Protein AF-0000000066374470 (afdb_homodimer)

Secondary structure (DSSP, 8-state):
--EEEEEEEEE-TTS-EEEEEEEEETTTTEE---SSHHHHHHHHHHHTS-SHHHHHHHHHHHHHHHH-TT--EE----SSEEEEE-SSEEEEEESS--GGGT---EEEEHHHHHHHHHHHHHHHTS-SSTT-EEEEEEE-/--EEEEEEEEE-TTS-EEEEEEEEETTTTEE----SHHHHHHHHHHHTS-SHHHHHHHHHHHHHHHH-TT--EE----SSEEEEE-SSEEEEEESS--GGGT---EEEEHHHHHHHHHHHHHHHTS-SSTT-EEEEEEE-

Organism: Neisseria gonorrhoeae (strain ATCC 700825 / FA 1090) (NCBI:txid242231)

Nearest PDB structures (foldseek):
  4c84-assembly2_B  TM=4.973E-01  e=1.838E+00  Danio rerio
  1s3r-assembly1_A  TM=5.754E-01  e=8.760E+00  Streptococcus intermedius
  2wlj-assembly1_B-2  TM=2.857E-01  e=1.137E+00  Paramagnetospirillum magnetotacticum
  2ia1-assembly1_A  TM=2.083E-01  e=6.235E-01  Halalkalibacterium halodurans
  4c84-assembly2_B  TM=4.964E-01  e=1.856E+00  Danio rerio

Radius of gyration: 20.8 Å; Cα contacts (8 Å, |Δi|>4): 576; chains: 2; bounding box: 48×65×49 Å

Solvent-accessible surface area (backbone atoms only — not comparable to full-atom values): 15054 Å² total; per-residue (Å²): 117,41,31,28,41,39,33,35,32,44,66,47,95,90,63,53,75,44,81,48,60,49,45,28,33,64,89,67,70,38,72,59,76,62,85,45,57,66,45,52,50,39,48,38,44,71,66,45,42,72,47,71,68,49,44,52,49,50,53,49,51,51,52,50,24,72,76,33,58,86,46,72,48,67,72,81,45,52,82,56,39,28,44,38,38,40,56,66,28,35,36,42,34,49,68,87,48,40,54,92,75,71,36,57,76,42,61,46,43,34,66,31,52,50,46,48,49,49,47,50,54,38,43,70,70,46,68,98,37,73,59,21,36,24,30,30,67,41,39,112,117,40,32,26,41,40,32,34,33,46,67,46,94,90,64,52,73,43,80,47,60,48,44,27,31,62,89,68,70,38,72,58,76,61,85,46,56,65,45,52,51,38,49,38,42,70,66,45,42,72,46,70,70,50,44,52,49,50,54,49,51,52,52,49,24,72,74,33,58,85,46,72,48,66,73,80,46,51,80,55,39,28,46,39,38,41,56,66,28,35,36,42,36,50,68,86,47,42,52,92,74,72,37,57,77,41,62,46,43,34,67,32,52,50,45,48,49,50,46,51,55,37,42,68,72,46,67,98,37,72,59,20,36,26,30,29,68,41,38,113

Sequence (280 aa):
MMKRIKCFCDKFPSGDTFRMCIILDDYDNRVDYYVGIYDYITSTLMSDIYYRSTIDEHFKIIELIENNPNEIYDDGGGQQFCLEFHHDKVIFYHNEFDEEDGYPVLSCSLHTFKTALIAWNAFLQLPKSIHSVVETVIEEMMKRIKCFCDKFPSGDTFRMCIILDDYDNRVDYYVGIYDYITSTLMSDIYYRSTIDEHFKIIELIENNPNEIYDDGGGQQFCLEFHHDKVIFYHNEFDEEDGYPVLSCSLHTFKTALIAWNAFLQLPKSIHSVVETVIEE

pLDDT: mean 92.84, std 8.08, range [63.25, 98.5]

Structure (mmCIF, N/CA/C/O backbone):
data_AF-0000000066374470-model_v1
#
loop_
_entity.id
_entity.type
_entity.pdbx_description
1 polymer 'Uncharacterized protein'
#
loop_
_atom_site.group_PDB
_atom_site.id
_atom_site.type_symbol
_atom_site.label_atom_id
_atom_site.label_alt_id
_atom_site.label_comp_id
_atom_site.label_asym_id
_atom_site.label_entity_id
_atom_site.label_seq_id
_atom_site.pdbx_PDB_ins_code
_atom_site.Cartn_x
_atom_site.Cartn_y
_atom_site.Cartn_z
_atom_site.occupancy
_atom_site.B_iso_or_equiv
_atom_site.auth_seq_id
_atom_site.auth_comp_id
_atom_site.auth_asym_id
_atom_site.auth_atom_id
_atom_site.pdbx_PDB_model_num
ATOM 1 N N . MET A 1 1 ? 9.898 -11.227 -19.516 1 69.38 1 MET A N 1
ATOM 2 C CA . MET A 1 1 ? 9.055 -10.039 -19.688 1 69.38 1 MET A CA 1
ATOM 3 C C . MET A 1 1 ? 8.531 -9.539 -18.344 1 69.38 1 MET A C 1
ATOM 5 O O . MET A 1 1 ? 8.273 -10.336 -17.438 1 69.38 1 MET A O 1
ATOM 9 N N . MET A 1 2 ? 8.531 -8.242 -18.141 1 86.06 2 MET A N 1
ATOM 10 C CA . MET A 1 2 ? 8.18 -7.652 -16.844 1 86.06 2 MET A CA 1
ATOM 11 C C . MET A 1 2 ? 6.664 -7.641 -16.656 1 86.06 2 MET A C 1
ATOM 13 O O . MET A 1 2 ? 5.918 -7.32 -17.578 1 86.06 2 MET A O 1
ATOM 17 N N . LYS A 1 3 ? 6.227 -8.234 -15.586 1 92.88 3 LYS A N 1
ATOM 18 C CA . LYS A 1 3 ? 4.812 -8.195 -15.234 1 92.88 3 LYS A CA 1
ATOM 19 C C . LYS A 1 3 ? 4.562 -7.266 -14.055 1 92.88 3 LYS A C 1
ATOM 21 O O . LYS A 1 3 ? 5.324 -7.262 -13.086 1 92.88 3 LYS A O 1
ATOM 26 N N . ARG A 1 4 ? 3.523 -6.461 -14.203 1 95.44 4 ARG A N 1
ATOM 27 C CA . ARG A 1 4 ? 3.129 -5.562 -13.125 1 95.44 4 ARG A CA 1
ATOM 28 C C . ARG A 1 4 ? 1.714 -5.871 -12.641 1 95.44 4 ARG A C 1
ATOM 30 O O . ARG A 1 4 ? 0.851 -6.242 -13.445 1 95.44 4 ARG A O 1
ATOM 37 N N . ILE A 1 5 ? 1.534 -5.758 -11.414 1 96.56 5 ILE A N 1
ATOM 38 C CA . ILE A 1 5 ? 0.183 -5.812 -10.867 1 96.56 5 ILE A CA 1
ATOM 39 C C . ILE A 1 5 ? -0.323 -4.398 -10.602 1 96.56 5 ILE A C 1
ATOM 41 O O . ILE A 1 5 ? 0.433 -3.539 -10.141 1 96.56 5 ILE A O 1
ATOM 45 N N . LYS A 1 6 ? -1.551 -4.156 -10.922 1 96.75 6 LYS A N 1
ATOM 46 C CA . LYS A 1 6 ? -2.225 -2.885 -10.664 1 96.75 6 LYS A CA 1
ATOM 47 C C . LYS A 1 6 ? -3.561 -3.104 -9.961 1 96.75 6 LYS A C 1
ATOM 49 O O . LYS A 1 6 ? -4.438 -3.793 -10.484 1 96.75 6 LYS A O 1
ATOM 54 N N . CYS A 1 7 ? -3.674 -2.574 -8.789 1 98 7 CYS A N 1
ATOM 55 C CA . CYS A 1 7 ? -4.91 -2.588 -8.016 1 98 7 CYS A CA 1
ATOM 56 C C . CYS A 1 7 ? -5.551 -1.207 -7.988 1 98 7 CYS A C 1
ATOM 58 O O . CYS A 1 7 ? -4.875 -0.208 -7.742 1 98 7 CYS A O 1
ATOM 60 N N . PHE A 1 8 ? -6.852 -1.184 -8.227 1 97.56 8 PHE A N 1
ATOM 61 C CA . PHE A 1 8 ? -7.52 0.108 -8.344 1 97.56 8 PHE A CA 1
ATOM 62 C C . PHE A 1 8 ? -9.023 -0.041 -8.172 1 97.56 8 PHE A C 1
ATOM 64 O O . PHE A 1 8 ? -9.539 -1.158 -8.07 1 97.56 8 PHE A O 1
ATOM 71 N N . CYS A 1 9 ? -9.672 1.113 -8.07 1 96.5 9 CYS A N 1
ATOM 72 C CA . CYS A 1 9 ? -11.133 1.136 -8.039 1 96.5 9 CYS A CA 1
ATOM 73 C C . CYS A 1 9 ? -11.703 1.613 -9.367 1 96.5 9 CYS A C 1
ATOM 75 O O . CYS A 1 9 ? -11.094 2.447 -10.039 1 96.5 9 CYS A O 1
ATOM 77 N N . ASP A 1 10 ? -12.75 1.06 -9.68 1 94.12 10 ASP A N 1
ATOM 78 C CA . ASP A 1 10 ? -13.523 1.518 -10.82 1 94.12 10 ASP A CA 1
ATOM 79 C C . ASP A 1 10 ? -15.008 1.619 -10.477 1 94.12 10 ASP A C 1
ATOM 81 O O . ASP A 1 10 ? -15.406 1.373 -9.336 1 94.12 10 ASP A O 1
ATOM 85 N N . LYS A 1 11 ? -15.82 2.162 -11.383 1 93.62 11 LYS A N 1
ATOM 86 C CA . LYS A 1 11 ? -17.234 2.363 -11.109 1 93.62 11 LYS A CA 1
ATOM 87 C C . LYS A 1 11 ? -18.109 1.554 -12.07 1 93.62 11 LYS A C 1
ATOM 89 O O . LYS A 1 11 ? -17.797 1.465 -13.266 1 93.62 11 LYS A O 1
ATOM 94 N N . PHE A 1 12 ? -19.109 0.97 -11.477 1 90.12 12 PHE A N 1
ATOM 95 C CA . PHE A 1 12 ? -20.172 0.405 -12.297 1 90.12 12 PHE A CA 1
ATOM 96 C C . PHE A 1 12 ? -21 1.509 -12.945 1 90.12 12 PHE A C 1
ATOM 98 O O . PHE A 1 12 ? -20.969 2.66 -12.508 1 90.12 12 PHE A O 1
ATOM 105 N N . PRO A 1 13 ? -21.688 1.121 -13.938 1 90.81 13 PRO A N 1
ATOM 106 C CA . PRO A 1 13 ? -22.625 2.104 -14.492 1 90.81 13 PRO A CA 1
ATOM 107 C C . PRO A 1 13 ? -23.594 2.662 -13.438 1 90.81 13 PRO A C 1
ATOM 109 O O . PRO A 1 13 ? -24.016 3.814 -13.539 1 90.81 13 PRO A O 1
ATOM 112 N N . SER A 1 14 ? -24.016 1.963 -12.43 1 92.12 14 SER A N 1
ATOM 113 C CA . SER A 1 14 ? -24.906 2.367 -11.336 1 92.12 14 SER A CA 1
ATOM 114 C C . SER A 1 14 ? -24.25 3.445 -10.469 1 92.12 14 SER A C 1
ATOM 116 O O . SER A 1 14 ? -24.938 4.102 -9.68 1 92.12 14 SER A O 1
ATOM 118 N N . GLY A 1 15 ? -22.875 3.611 -10.594 1 90.88 15 GLY A N 1
ATOM 119 C CA . GLY A 1 15 ? -22.156 4.586 -9.781 1 90.88 15 GLY A CA 1
ATOM 120 C C . GLY A 1 15 ? -21.406 3.967 -8.625 1 90.88 15 GLY A C 1
ATOM 121 O O . GLY A 1 15 ? -20.578 4.621 -7.996 1 90.88 15 GLY A O 1
ATOM 122 N N . ASP A 1 16 ? -21.672 2.629 -8.336 1 92.75 16 ASP A N 1
ATOM 123 C CA . ASP A 1 16 ? -21.016 1.945 -7.227 1 92.75 16 ASP A CA 1
ATOM 124 C C . ASP A 1 16 ? -19.547 1.655 -7.555 1 92.75 16 ASP A C 1
ATOM 126 O O . ASP A 1 16 ? -19.234 1.235 -8.672 1 92.75 16 ASP A O 1
ATOM 130 N N . THR A 1 17 ? -18.703 1.949 -6.586 1 93.81 17 THR A N 1
ATOM 131 C CA . THR A 1 17 ? -17.281 1.715 -6.746 1 93.81 17 THR A CA 1
ATOM 132 C C . THR A 1 17 ? -16.922 0.271 -6.402 1 93.81 17 THR A C 1
ATOM 134 O O . THR A 1 17 ? -17.453 -0.292 -5.445 1 93.81 17 THR A O 1
ATOM 137 N N . PHE A 1 18 ? -16.109 -0.344 -7.242 1 94.81 18 PHE A N 1
ATOM 138 C CA . PHE A 1 18 ? -15.633 -1.688 -6.945 1 94.81 18 PHE A CA 1
ATOM 139 C C . PHE A 1 18 ? -14.117 -1.763 -7.074 1 94.81 18 PHE A C 1
ATOM 141 O O . PHE A 1 18 ? -13.5 -0.942 -7.762 1 94.81 18 PHE A O 1
ATOM 148 N N . ARG A 1 19 ? -13.508 -2.672 -6.367 1 95.88 19 ARG A N 1
ATOM 149 C CA . ARG A 1 19 ? -12.062 -2.875 -6.391 1 95.88 19 ARG A CA 1
ATOM 150 C C . ARG A 1 19 ? -11.672 -3.902 -7.445 1 95.88 19 ARG A C 1
ATOM 152 O O . ARG A 1 19 ? -12.352 -4.914 -7.621 1 95.88 19 ARG A O 1
ATOM 159 N N . MET A 1 20 ? -10.578 -3.619 -8.125 1 95.5 20 MET A N 1
ATOM 160 C CA . MET A 1 20 ? -10.086 -4.484 -9.188 1 95.5 20 MET A CA 1
ATOM 161 C C . MET A 1 20 ? -8.578 -4.668 -9.086 1 95.5 20 MET A C 1
ATOM 163 O O . MET A 1 20 ? -7.879 -3.811 -8.539 1 95.5 20 MET A O 1
ATOM 167 N N . CYS A 1 21 ? -8.18 -5.75 -9.547 1 95.69 21 CYS A N 1
ATOM 168 C CA . CYS A 1 21 ? -6.766 -6.094 -9.656 1 95.69 21 CYS A CA 1
ATOM 169 C C . CYS A 1 21 ? -6.457 -6.711 -11.016 1 95.69 21 CYS A C 1
ATOM 171 O O . CYS A 1 21 ? -7.109 -7.676 -11.422 1 95.69 21 CYS A O 1
ATOM 173 N N . ILE A 1 22 ? -5.453 -6.137 -11.766 1 94.62 22 ILE A N 1
ATOM 174 C CA . ILE A 1 22 ? -5.109 -6.648 -13.086 1 94.62 22 ILE A CA 1
ATOM 175 C C . ILE A 1 22 ? -3.596 -6.805 -13.203 1 94.62 22 ILE A C 1
ATOM 177 O O . ILE A 1 22 ? -2.846 -6.27 -12.383 1 94.62 22 ILE A O 1
ATOM 181 N N . ILE A 1 23 ? -3.203 -7.562 -14.156 1 94.62 23 ILE A N 1
ATOM 182 C CA . ILE A 1 23 ? -1.787 -7.711 -14.477 1 94.62 23 ILE A CA 1
ATOM 183 C C . ILE A 1 23 ? -1.481 -7.008 -15.797 1 94.62 23 ILE A C 1
ATOM 185 O O . ILE A 1 23 ? -2.221 -7.152 -16.781 1 94.62 23 ILE A O 1
ATOM 189 N N . LEU A 1 24 ? -0.438 -6.211 -15.75 1 92.62 24 LEU A N 1
ATOM 190 C CA . LEU A 1 24 ? -0.007 -5.473 -16.938 1 92.62 24 LEU A CA 1
ATOM 191 C C . LEU A 1 24 ? 1.309 -6.027 -17.469 1 92.62 24 LEU A C 1
ATOM 193 O O . LEU A 1 24 ? 2.191 -6.398 -16.703 1 92.62 24 LEU A O 1
ATOM 197 N N . ASP A 1 25 ? 1.387 -6.004 -18.766 1 85.5 25 ASP A N 1
ATOM 198 C CA . ASP A 1 25 ? 2.635 -6.363 -19.438 1 85.5 25 ASP A CA 1
ATOM 199 C C . ASP A 1 25 ? 3.477 -5.121 -19.734 1 85.5 25 ASP A C 1
ATOM 201 O O . ASP A 1 25 ? 2.938 -4.062 -20.062 1 85.5 25 ASP A O 1
ATOM 205 N N . ASP A 1 26 ? 4.727 -5.098 -19.422 1 69.19 26 ASP A N 1
ATOM 206 C CA . ASP A 1 26 ? 5.652 -3.977 -19.531 1 69.19 26 ASP A CA 1
ATOM 207 C C . ASP A 1 26 ? 5.609 -3.365 -20.922 1 69.19 26 ASP A C 1
ATOM 209 O O . ASP A 1 26 ? 5.797 -2.156 -21.078 1 69.19 26 ASP A O 1
ATOM 213 N N . TYR A 1 27 ? 5.508 -4.125 -21.906 1 64.44 27 TYR A N 1
ATOM 214 C CA . TYR A 1 27 ? 5.699 -3.609 -23.25 1 64.44 27 TYR A CA 1
ATOM 215 C C . TYR A 1 27 ? 4.723 -2.477 -23.547 1 64.44 27 TYR A C 1
ATOM 217 O O . TYR A 1 27 ? 5.113 -1.439 -24.094 1 64.44 27 TYR A O 1
ATOM 225 N N . ASP A 1 28 ? 3.531 -2.631 -23.172 1 63.34 28 ASP A N 1
ATOM 226 C CA . ASP A 1 28 ? 2.617 -1.58 -23.609 1 63.34 28 ASP A CA 1
ATOM 227 C C . ASP A 1 28 ? 1.549 -1.306 -22.562 1 63.34 28 ASP A C 1
ATOM 229 O O . ASP A 1 28 ? 0.45 -0.85 -22.891 1 63.34 28 ASP A O 1
ATOM 233 N N . ASN A 1 29 ? 1.96 -1.487 -21.344 1 67 29 ASN A N 1
ATOM 234 C CA . ASN A 1 29 ? 0.979 -1.269 -20.281 1 67 29 ASN A CA 1
ATOM 235 C C . ASN A 1 29 ? -0.354 -1.936 -20.609 1 67 29 ASN A C 1
ATOM 237 O O . ASN A 1 29 ? -1.414 -1.429 -20.234 1 67 29 ASN A O 1
ATOM 241 N N . ARG A 1 30 ? -0.223 -2.955 -21.547 1 69.5 30 ARG A N 1
ATOM 242 C CA . ARG A 1 30 ? -1.454 -3.648 -21.906 1 69.5 30 ARG A CA 1
ATOM 243 C C . ARG A 1 30 ? -1.826 -4.688 -20.859 1 69.5 30 ARG A C 1
ATOM 245 O O . ARG A 1 30 ? -0.95 -5.27 -20.219 1 69.5 30 ARG A O 1
ATOM 252 N N . VAL A 1 31 ? -3.053 -4.82 -20.656 1 75.12 31 VAL A N 1
ATOM 253 C CA . VAL A 1 31 ? -3.592 -5.832 -19.75 1 75.12 31 VAL A CA 1
ATOM 254 C C . VAL A 1 31 ? -3.248 -7.227 -20.266 1 75.12 31 VAL A C 1
ATOM 256 O O . VAL A 1 31 ? -3.363 -7.496 -21.469 1 75.12 31 VAL A O 1
ATOM 259 N N . ASP A 1 32 ? -2.74 -7.992 -19.406 1 72.12 32 ASP A N 1
ATOM 260 C CA . ASP A 1 32 ? -2.494 -9.391 -19.75 1 72.12 32 ASP A CA 1
ATOM 261 C C . ASP A 1 32 ? -3.791 -10.195 -19.734 1 72.12 32 ASP A C 1
ATOM 263 O O . ASP A 1 32 ? -4.316 -10.516 -18.656 1 72.12 32 ASP A O 1
ATOM 267 N N . TYR A 1 33 ? -4.254 -10.492 -20.828 1 63.25 33 TYR A N 1
ATOM 268 C CA . TYR A 1 33 ? -5.531 -11.188 -20.922 1 63.25 33 TYR A CA 1
ATOM 269 C C . TYR A 1 33 ? -5.32 -12.688 -21.094 1 63.25 33 TYR A C 1
ATOM 271 O O . TYR A 1 33 ? -6.281 -13.438 -21.266 1 63.25 33 TYR A O 1
ATOM 279 N N . TYR A 1 34 ? -4.086 -13.031 -21.125 1 64.69 34 TYR A N 1
ATOM 280 C CA . TYR A 1 34 ? -3.871 -14.469 -21.266 1 64.69 34 TYR A CA 1
ATOM 281 C C . TYR A 1 34 ? -4.312 -15.203 -20.016 1 64.69 34 TYR A C 1
ATOM 283 O O . TYR A 1 34 ? -3.918 -14.844 -18.891 1 64.69 34 TYR A O 1
ATOM 291 N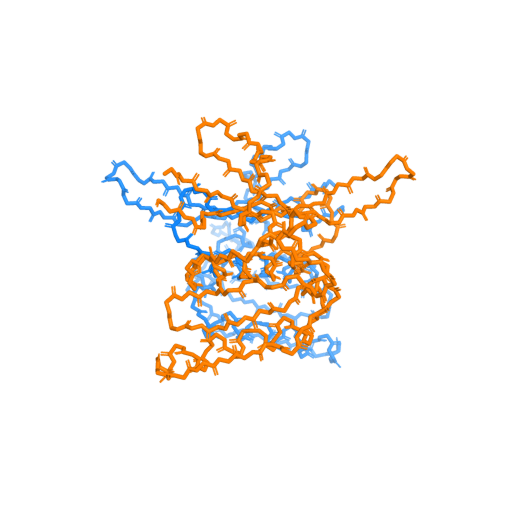 N . VAL A 1 35 ? -5.328 -16.016 -20.344 1 67.06 35 VAL A N 1
ATOM 292 C CA . VAL A 1 35 ? -5.723 -16.891 -19.234 1 67.06 35 VAL A CA 1
ATOM 293 C C . VAL A 1 35 ? -4.531 -17.734 -18.797 1 67.06 35 VAL A C 1
ATOM 295 O O . VAL A 1 35 ? -3.951 -18.469 -19.609 1 67.06 35 VAL A O 1
ATOM 298 N N . GLY A 1 36 ? -4.027 -17.531 -17.766 1 90.75 36 GLY A N 1
ATOM 299 C CA . GLY A 1 36 ? -2.861 -18.219 -17.234 1 90.75 36 GLY A CA 1
ATOM 300 C C . GLY A 1 36 ? -2.617 -17.938 -15.766 1 90.75 36 GLY A C 1
ATOM 301 O O . GLY A 1 36 ? -3.562 -17.75 -15 1 90.75 36 GLY A O 1
ATOM 302 N N . ILE A 1 37 ? -1.452 -18.078 -15.391 1 95.06 37 ILE A N 1
ATOM 303 C CA . ILE A 1 37 ? -1.09 -18.016 -13.977 1 95.06 37 ILE A CA 1
ATOM 304 C C . ILE A 1 37 ? -1.438 -16.641 -13.422 1 95.06 37 ILE A C 1
ATOM 306 O O . ILE A 1 37 ? -1.852 -16.516 -12.266 1 95.06 37 ILE A O 1
ATOM 310 N N . TYR A 1 38 ? -1.43 -15.68 -14.242 1 94.44 38 TYR A N 1
ATOM 311 C CA . TYR A 1 38 ? -1.696 -14.336 -13.758 1 94.44 38 TYR A CA 1
ATOM 312 C C . TYR A 1 38 ? -3.188 -14.125 -13.523 1 94.44 38 TYR A C 1
ATOM 314 O O . TYR A 1 38 ? -3.582 -13.383 -12.617 1 94.44 38 TYR A O 1
ATOM 322 N N . ASP A 1 39 ? -3.951 -14.797 -14.289 1 93.44 39 ASP A N 1
ATOM 323 C CA . ASP A 1 39 ? -5.387 -14.797 -14.031 1 93.44 39 ASP A CA 1
ATOM 324 C C . ASP A 1 39 ? -5.703 -15.516 -12.719 1 93.44 39 ASP A C 1
ATOM 326 O O . ASP A 1 39 ? -6.586 -15.086 -11.969 1 93.44 39 ASP A O 1
ATOM 330 N N . TYR A 1 40 ? -5 -16.531 -12.508 1 95.62 40 TYR A N 1
ATOM 331 C CA . TYR A 1 40 ? -5.191 -17.266 -11.258 1 95.62 40 TYR A CA 1
ATOM 332 C C . TYR A 1 40 ? -4.848 -16.406 -10.055 1 95.62 40 TYR A C 1
ATOM 334 O O . TYR A 1 40 ? -5.57 -16.406 -9.055 1 95.62 40 TYR A O 1
ATOM 342 N N . ILE A 1 41 ? -3.785 -15.703 -10.219 1 96.56 41 ILE A N 1
ATOM 343 C CA . ILE A 1 41 ? -3.328 -14.852 -9.117 1 96.56 41 ILE A CA 1
ATOM 344 C C . ILE A 1 41 ? -4.383 -13.789 -8.812 1 96.56 41 ILE A C 1
ATOM 346 O O . ILE A 1 41 ? -4.84 -13.672 -7.676 1 96.56 41 ILE A O 1
ATOM 350 N N . THR A 1 42 ? -4.797 -13.07 -9.852 1 96.5 42 THR A N 1
ATOM 351 C CA . THR A 1 42 ? -5.723 -11.969 -9.617 1 96.5 42 THR A CA 1
ATOM 352 C C . THR A 1 42 ? -7.078 -12.5 -9.148 1 96.5 42 THR A C 1
ATOM 354 O O . THR A 1 42 ? -7.719 -11.898 -8.281 1 96.5 42 THR A O 1
ATOM 357 N N . SER A 1 43 ? -7.492 -13.609 -9.68 1 94.69 43 SER A N 1
ATOM 358 C CA . SER A 1 43 ? -8.75 -14.211 -9.25 1 94.69 43 SER A CA 1
ATOM 359 C C . SER A 1 43 ? -8.695 -14.617 -7.781 1 94.69 43 SER A C 1
ATOM 361 O O . SER A 1 43 ? -9.641 -14.383 -7.027 1 94.69 43 SER A O 1
ATOM 363 N N . THR A 1 44 ? -7.637 -15.211 -7.387 1 96.75 44 THR A N 1
ATOM 364 C CA . THR A 1 44 ? -7.461 -15.641 -6.004 1 96.75 44 THR A CA 1
ATOM 365 C C . THR A 1 44 ? -7.488 -14.445 -5.055 1 96.75 44 THR A C 1
ATOM 367 O O . THR A 1 44 ? -8.172 -14.477 -4.027 1 96.75 44 THR A O 1
ATOM 370 N N . LEU A 1 45 ? -6.801 -13.375 -5.371 1 97.38 45 LEU A N 1
ATOM 371 C CA . LEU A 1 45 ? -6.746 -12.188 -4.531 1 97.38 45 LEU A CA 1
ATOM 372 C C . LEU A 1 45 ? -8.125 -11.555 -4.379 1 97.38 45 LEU A C 1
ATOM 374 O O . LEU A 1 45 ? -8.547 -11.227 -3.268 1 97.38 45 LEU A O 1
ATOM 378 N N . MET A 1 46 ? -8.852 -11.492 -5.438 1 96.25 46 MET A N 1
ATOM 379 C CA . MET A 1 46 ? -10.109 -10.758 -5.449 1 96.25 46 MET A CA 1
ATOM 380 C C . MET A 1 46 ? -11.242 -11.602 -4.875 1 96.25 46 MET A C 1
ATOM 382 O O . MET A 1 46 ? -12.164 -11.062 -4.254 1 96.25 46 MET A O 1
ATOM 386 N N . 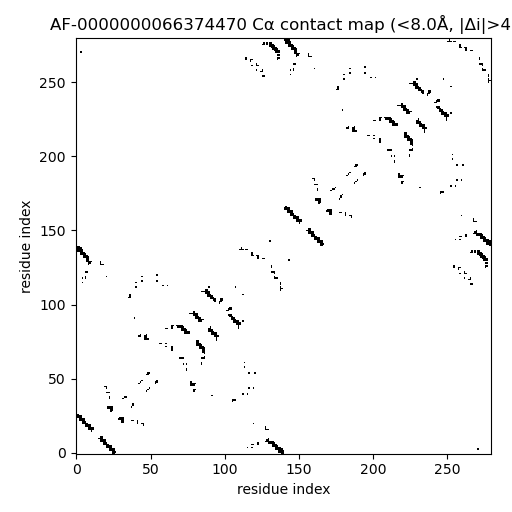SER A 1 47 ? -11.109 -12.914 -4.996 1 95.06 47 SER A N 1
ATOM 387 C CA . SER A 1 47 ? -12.25 -13.742 -4.617 1 95.06 47 SER A CA 1
ATOM 388 C C . SER A 1 47 ? -11.977 -14.5 -3.322 1 95.06 47 SER A C 1
ATOM 390 O O . SER A 1 47 ? -12.906 -14.797 -2.564 1 95.06 47 SER A O 1
ATOM 392 N N . ASP A 1 48 ? -10.758 -14.789 -3.037 1 96 48 ASP A N 1
ATOM 393 C CA . ASP A 1 48 ? -10.469 -15.695 -1.931 1 96 48 ASP A CA 1
ATOM 394 C C . ASP A 1 48 ? -9.766 -14.961 -0.788 1 96 48 ASP A C 1
ATOM 396 O O . ASP A 1 48 ? -9.883 -15.359 0.374 1 96 48 ASP A O 1
ATOM 400 N N . ILE A 1 49 ? -9.008 -13.93 -1.14 1 96.19 49 ILE A N 1
ATOM 401 C CA . ILE A 1 49 ? -8.156 -13.289 -0.14 1 96.19 49 ILE A CA 1
ATOM 402 C C . ILE A 1 49 ? -8.555 -11.82 0.001 1 96.19 49 ILE A C 1
ATOM 404 O O . ILE A 1 49 ? -7.781 -10.922 -0.359 1 96.19 49 ILE A O 1
ATOM 408 N N . TYR A 1 50 ? -9.727 -11.57 0.502 1 91.69 50 TYR A N 1
ATOM 409 C CA . TYR A 1 50 ? -10.18 -10.18 0.571 1 91.69 50 TYR A CA 1
ATOM 410 C C . TYR A 1 50 ? -10.578 -9.805 1.994 1 91.69 50 TYR A C 1
ATOM 412 O O . TYR A 1 50 ? -10.812 -8.633 2.291 1 91.69 50 TYR A O 1
ATOM 420 N N . TYR A 1 51 ? -10.586 -10.766 2.908 1 93.38 51 TYR A N 1
ATOM 421 C CA . TYR A 1 51 ? -10.789 -10.484 4.324 1 93.38 51 TYR A CA 1
ATOM 422 C C . TYR A 1 51 ? -9.453 -10.391 5.055 1 93.38 51 TYR A C 1
ATOM 424 O O . TYR A 1 51 ? -8.508 -11.125 4.738 1 93.38 51 TYR A O 1
ATOM 432 N N . ARG A 1 52 ? -9.461 -9.539 6.004 1 93.81 52 ARG A N 1
ATOM 433 C CA . ARG A 1 52 ? -8.242 -9.328 6.773 1 93.81 52 ARG A CA 1
ATOM 434 C C . ARG A 1 52 ? -7.719 -10.641 7.348 1 93.81 52 ARG A C 1
ATOM 436 O O . ARG A 1 52 ? -6.516 -10.906 7.316 1 93.81 52 ARG A O 1
ATOM 443 N N . SER A 1 53 ? -8.594 -11.461 7.836 1 94.81 53 SER A N 1
ATOM 444 C CA . SER A 1 53 ? -8.195 -12.727 8.445 1 94.81 53 SER A CA 1
ATOM 445 C C . SER A 1 53 ? -7.523 -13.641 7.426 1 94.81 53 SER A C 1
ATOM 447 O O . SER A 1 53 ? -6.523 -14.289 7.734 1 94.81 53 SER A O 1
ATOM 449 N N . THR A 1 54 ? -8.07 -13.688 6.238 1 96.31 54 THR A N 1
ATOM 450 C CA . THR A 1 54 ? -7.5 -14.539 5.199 1 96.31 54 THR A CA 1
ATOM 451 C C . THR A 1 54 ? -6.156 -13.992 4.727 1 96.31 54 THR A C 1
ATOM 453 O O . THR A 1 54 ? -5.23 -14.75 4.453 1 96.31 54 THR A O 1
ATOM 456 N N . ILE A 1 55 ? -6.066 -12.688 4.633 1 97 55 ILE A N 1
ATOM 457 C CA . ILE A 1 55 ? -4.816 -12.039 4.246 1 97 55 ILE A CA 1
ATOM 458 C C . ILE A 1 55 ? -3.732 -12.352 5.273 1 97 55 ILE A C 1
ATOM 460 O O . ILE A 1 55 ? -2.639 -12.797 4.914 1 97 55 ILE A O 1
ATOM 464 N N . ASP A 1 56 ? -4.035 -12.203 6.516 1 96.62 56 ASP A N 1
ATOM 465 C CA . ASP A 1 56 ? -3.092 -12.484 7.594 1 96.62 56 ASP A CA 1
ATOM 466 C C . ASP A 1 56 ? -2.641 -13.945 7.562 1 96.62 56 ASP A C 1
ATOM 468 O O . ASP A 1 56 ? -1.467 -14.242 7.797 1 96.62 56 ASP A O 1
ATOM 472 N N . GLU A 1 57 ? -3.572 -14.789 7.332 1 97.31 57 GLU A N 1
ATOM 473 C CA . GLU A 1 57 ? -3.26 -16.203 7.25 1 97.31 57 GLU A CA 1
ATOM 474 C C . GLU A 1 57 ? -2.25 -16.484 6.141 1 97.31 57 GLU A C 1
ATOM 476 O O . GLU A 1 57 ? -1.312 -17.266 6.332 1 97.31 57 GLU A O 1
ATOM 481 N N . HIS A 1 58 ? -2.432 -15.906 5.078 1 98.25 58 HIS A N 1
ATOM 482 C CA . HIS A 1 58 ? -1.534 -16.156 3.957 1 98.25 58 HIS A CA 1
ATOM 483 C C . HIS A 1 58 ? -0.151 -15.57 4.215 1 98.25 58 HIS A C 1
ATOM 485 O O . HIS A 1 58 ? 0.862 -16.172 3.848 1 98.25 58 HIS A O 1
ATOM 491 N N . PHE A 1 59 ? -0.072 -14.391 4.816 1 97.69 59 PHE A N 1
ATOM 492 C CA . PHE A 1 59 ? 1.231 -13.852 5.195 1 97.69 59 PHE A CA 1
ATOM 493 C C . PHE A 1 59 ? 1.931 -14.781 6.184 1 97.69 59 PHE A C 1
ATOM 495 O O . PHE A 1 59 ? 3.146 -14.969 6.113 1 97.69 59 PHE A O 1
ATOM 502 N N . LYS A 1 60 ? 1.199 -15.367 7.07 1 97.75 60 LYS A N 1
ATOM 503 C CA . LYS A 1 60 ? 1.763 -16.312 8.039 1 97.75 60 LYS A CA 1
ATOM 504 C C . LYS A 1 60 ? 2.314 -17.547 7.34 1 97.75 60 LYS A C 1
ATOM 506 O O . LYS A 1 60 ? 3.396 -18.031 7.684 1 97.75 60 LYS A O 1
ATOM 511 N N . ILE A 1 61 ? 1.563 -18.078 6.422 1 97.88 61 ILE A N 1
ATOM 512 C CA . ILE A 1 61 ? 2.012 -19.234 5.66 1 97.88 61 ILE A CA 1
ATOM 513 C C . ILE A 1 61 ? 3.328 -18.906 4.957 1 97.88 61 ILE A C 1
ATOM 515 O O . ILE A 1 61 ? 4.273 -19.703 5.008 1 97.88 61 ILE A O 1
ATOM 519 N N . ILE A 1 62 ? 3.381 -17.781 4.312 1 97.75 62 ILE A N 1
ATOM 520 C CA . ILE A 1 62 ? 4.578 -17.391 3.582 1 97.75 62 ILE A CA 1
ATOM 521 C C . ILE A 1 62 ? 5.754 -17.266 4.547 1 97.75 62 ILE A C 1
ATOM 523 O O . ILE A 1 62 ? 6.855 -17.734 4.25 1 97.75 62 ILE A O 1
ATOM 527 N N . GLU A 1 63 ? 5.523 -16.656 5.664 1 97 63 GLU A N 1
ATOM 528 C CA . GLU A 1 63 ? 6.562 -16.547 6.68 1 97 63 GLU A CA 1
ATOM 529 C C . GLU A 1 63 ? 7.062 -17.906 7.125 1 97 63 GLU A C 1
ATOM 531 O O . GLU A 1 63 ? 8.266 -18.125 7.266 1 97 63 GLU A O 1
ATOM 536 N N . LEU A 1 64 ? 6.16 -18.797 7.379 1 96.94 64 LEU A N 1
ATOM 537 C CA . LEU A 1 64 ? 6.5 -20.141 7.812 1 96.94 64 LEU A CA 1
ATOM 538 C C . LEU A 1 64 ? 7.352 -20.844 6.766 1 96.94 64 LEU A C 1
ATOM 540 O O . LEU A 1 64 ? 8.344 -21.5 7.105 1 96.94 64 LEU A O 1
ATOM 544 N N . ILE A 1 65 ? 6.969 -20.688 5.562 1 96.69 65 ILE A N 1
ATOM 545 C CA . ILE A 1 65 ? 7.676 -21.344 4.469 1 96.69 65 ILE A CA 1
ATOM 546 C C . ILE A 1 65 ? 9.07 -20.734 4.32 1 96.69 65 ILE A C 1
ATOM 548 O O . ILE A 1 65 ? 10.039 -21.469 4.078 1 96.69 65 ILE A O 1
ATOM 552 N N . GLU A 1 66 ? 9.18 -19.5 4.371 1 95.56 66 GLU A N 1
ATOM 553 C CA . GLU A 1 66 ? 10.469 -18.828 4.242 1 95.56 66 GLU A CA 1
ATOM 554 C C . GLU A 1 66 ? 11.422 -19.25 5.352 1 95.56 66 GLU A C 1
ATOM 556 O O . GLU A 1 66 ? 12.633 -19.344 5.137 1 95.56 66 GLU A O 1
ATOM 561 N N . ASN A 1 67 ? 10.898 -19.578 6.484 1 96 67 ASN A N 1
ATOM 562 C CA . ASN A 1 67 ? 11.711 -19.969 7.625 1 96 67 ASN A CA 1
ATOM 563 C C . ASN A 1 67 ? 11.938 -21.484 7.652 1 96 67 ASN A C 1
ATOM 565 O O . ASN A 1 67 ? 12.82 -21.969 8.359 1 96 67 ASN A O 1
ATOM 569 N N . ASN A 1 68 ? 11.07 -22.156 6.938 1 96 68 ASN A N 1
ATOM 570 C CA . ASN A 1 68 ? 11.148 -23.625 6.867 1 96 68 ASN A CA 1
ATOM 571 C C . ASN A 1 68 ? 11.07 -24.109 5.426 1 96 68 ASN A C 1
ATOM 573 O O . ASN A 1 68 ? 10.07 -24.703 5.023 1 96 68 ASN A O 1
ATOM 577 N N . PRO A 1 69 ? 12.125 -24.031 4.703 1 93.12 69 PRO A N 1
ATOM 578 C CA . PRO A 1 69 ? 12.102 -24.234 3.254 1 93.12 69 PRO A CA 1
ATOM 579 C C . PRO A 1 69 ? 11.766 -25.656 2.857 1 93.12 69 PRO A C 1
ATOM 581 O O . PRO A 1 69 ? 11.422 -25.922 1.7 1 93.12 69 PRO A O 1
ATOM 584 N N . ASN A 1 70 ? 11.805 -26.562 3.713 1 95.12 70 ASN A N 1
ATOM 585 C CA . ASN A 1 70 ? 11.523 -27.953 3.371 1 95.12 70 ASN A CA 1
ATOM 586 C C . ASN A 1 70 ? 10.062 -28.312 3.635 1 95.12 70 ASN A C 1
ATOM 588 O O . ASN A 1 70 ? 9.609 -29.406 3.301 1 95.12 70 ASN A O 1
ATOM 592 N N . GLU A 1 71 ? 9.383 -27.438 4.188 1 95.5 71 GLU A N 1
ATOM 593 C CA . GLU A 1 71 ? 7.984 -27.703 4.508 1 95.5 71 GLU A CA 1
ATOM 594 C C . GLU A 1 71 ? 7.07 -27.25 3.367 1 95.5 71 GLU A C 1
ATOM 596 O O . GLU A 1 71 ? 7.445 -26.406 2.559 1 95.5 71 GLU A O 1
ATOM 601 N N . ILE A 1 72 ? 5.988 -27.953 3.281 1 96.81 72 ILE A N 1
ATOM 602 C CA . ILE A 1 72 ? 4.914 -27.609 2.352 1 96.81 72 ILE A CA 1
ATOM 603 C C . ILE A 1 72 ? 3.652 -27.25 3.131 1 96.81 72 ILE A C 1
ATOM 605 O O . ILE A 1 72 ? 3.311 -27.906 4.113 1 96.81 72 ILE A O 1
ATOM 609 N N . TYR A 1 73 ? 2.957 -26.156 2.734 1 96.56 73 TYR A N 1
ATOM 610 C CA . TYR A 1 73 ? 1.739 -25.719 3.408 1 96.56 73 TYR A CA 1
ATOM 611 C C . TYR A 1 73 ? 0.589 -25.578 2.42 1 96.56 73 TYR A C 1
ATOM 613 O O . TYR A 1 73 ? 0.789 -25.156 1.281 1 96.56 73 TYR A O 1
ATOM 621 N N . ASP A 1 74 ? -0.575 -25.891 2.885 1 94.88 74 ASP A N 1
ATOM 622 C CA . ASP A 1 74 ? -1.809 -25.625 2.15 1 94.88 74 ASP A CA 1
ATOM 623 C C . ASP A 1 74 ? -2.66 -24.578 2.861 1 94.88 74 ASP A C 1
ATOM 625 O O . ASP A 1 74 ? -2.727 -24.562 4.094 1 94.88 74 ASP A O 1
ATOM 629 N N . ASP A 1 75 ? -3.373 -23.766 2.082 1 94.81 75 ASP A N 1
ATOM 630 C CA . ASP A 1 75 ? -4.16 -22.703 2.707 1 94.81 75 ASP A CA 1
ATOM 631 C C . ASP A 1 75 ? -5.566 -23.203 3.047 1 94.81 75 ASP A C 1
ATOM 633 O O . ASP A 1 75 ? -6.375 -22.453 3.602 1 94.81 75 ASP A O 1
ATOM 637 N N . GLY A 1 76 ? -5.863 -24.469 2.771 1 89.69 76 GLY A N 1
ATOM 638 C CA . GLY A 1 76 ? -7.16 -25.047 3.084 1 89.69 76 GLY A CA 1
ATOM 639 C C . GLY A 1 76 ? -8.227 -24.703 2.059 1 89.69 76 GLY A C 1
ATOM 640 O O . GLY A 1 76 ? -9.359 -25.203 2.146 1 89.69 76 GLY A O 1
ATOM 641 N N . GLY A 1 77 ? -7.926 -23.953 1.112 1 86.31 77 GLY A N 1
ATOM 642 C CA . GLY A 1 77 ? -8.805 -23.656 -0.008 1 86.31 77 GLY A CA 1
ATOM 643 C C . GLY A 1 77 ? -9.719 -22.469 0.251 1 86.31 77 GLY A C 1
ATOM 644 O O . GLY A 1 77 ? -10.188 -22.281 1.375 1 86.31 77 GLY A O 1
ATOM 645 N N . GLY A 1 78 ? -9.906 -21.625 -0.704 1 85.62 78 GLY A N 1
ATOM 646 C CA . GLY A 1 78 ? -10.906 -20.578 -0.715 1 85.62 78 GLY A CA 1
ATOM 647 C C . GLY A 1 78 ? -12.125 -20.922 -1.55 1 85.62 78 GLY A C 1
ATOM 648 O O . GLY A 1 78 ? -12.461 -22.094 -1.717 1 85.62 78 GLY A O 1
ATOM 649 N N . GLN A 1 79 ? -12.836 -19.922 -1.988 1 88.44 79 GLN A N 1
ATOM 650 C CA . GLN A 1 79 ? -14.016 -20.094 -2.83 1 88.44 79 GLN A CA 1
ATOM 651 C C . GLN A 1 79 ? -13.625 -20.594 -4.219 1 88.44 79 GLN A C 1
ATOM 653 O O . GLN A 1 79 ? -14.312 -21.453 -4.785 1 88.44 79 GLN A O 1
ATOM 658 N N . GLN A 1 80 ? -12.469 -20.188 -4.746 1 93.62 80 GLN A N 1
ATOM 659 C CA . GLN A 1 80 ? -12.133 -20.484 -6.133 1 93.62 80 GLN A CA 1
ATOM 660 C C . GLN A 1 80 ? -10.93 -21.422 -6.211 1 93.62 80 GLN A C 1
ATOM 662 O O . GLN A 1 80 ? -10.922 -22.375 -6.996 1 93.62 80 GLN A O 1
ATOM 667 N N . PHE A 1 81 ? -9.938 -21.156 -5.387 1 96.19 81 PHE A N 1
ATOM 668 C CA . PHE A 1 81 ? -8.695 -21.906 -5.539 1 96.19 81 PHE A CA 1
ATOM 669 C C . PHE A 1 81 ? -8.219 -22.453 -4.199 1 96.19 81 PHE A C 1
ATOM 671 O O . PHE A 1 81 ? -8.531 -21.891 -3.148 1 96.19 81 PHE A O 1
ATOM 678 N N . CYS A 1 82 ? -7.535 -23.547 -4.285 1 96.5 82 CYS A N 1
ATOM 679 C CA . CYS A 1 82 ? -6.688 -24.062 -3.211 1 96.5 82 CYS A CA 1
ATOM 680 C C . CYS A 1 82 ? -5.211 -23.859 -3.543 1 96.5 82 CYS A C 1
ATOM 682 O O . CYS A 1 82 ? -4.766 -24.203 -4.637 1 96.5 82 CYS A O 1
ATOM 684 N N . LEU A 1 83 ? -4.492 -23.281 -2.617 1 97.94 83 LEU A N 1
ATOM 685 C CA . LEU A 1 83 ? -3.084 -22.984 -2.857 1 97.94 83 LEU A CA 1
ATOM 686 C C . LEU A 1 83 ? -2.184 -23.891 -2.033 1 97.94 83 LEU A C 1
ATOM 688 O O . LEU A 1 83 ? -2.457 -24.141 -0.856 1 97.94 83 LEU A O 1
ATOM 692 N N . GLU A 1 84 ? -1.195 -24.375 -2.676 1 97.94 84 GLU A N 1
ATOM 693 C CA . GLU A 1 84 ? -0.117 -25.125 -2.027 1 97.94 84 GLU A CA 1
ATOM 694 C C . GLU A 1 84 ? 1.199 -24.359 -2.096 1 97.94 84 GLU A C 1
ATOM 696 O O . GLU A 1 84 ? 1.648 -23.984 -3.178 1 97.94 84 GLU A O 1
ATOM 701 N N . PHE A 1 85 ? 1.843 -24.172 -0.953 1 98.25 85 PHE A N 1
ATOM 702 C CA . PHE A 1 85 ? 3.023 -23.328 -0.853 1 98.25 85 PHE A CA 1
ATOM 703 C C . PHE A 1 85 ? 4.281 -24.172 -0.674 1 98.25 85 PHE A C 1
ATOM 705 O O . PHE A 1 85 ? 4.352 -25.016 0.225 1 98.25 85 PHE A O 1
ATOM 712 N N . HIS A 1 86 ? 5.18 -23.891 -1.515 1 97.69 86 HIS A N 1
ATOM 713 C CA . HIS A 1 86 ? 6.543 -24.406 -1.447 1 97.69 86 HIS A CA 1
ATOM 714 C C . HIS A 1 86 ? 7.555 -23.281 -1.272 1 97.69 86 HIS A C 1
ATOM 716 O O . HIS A 1 86 ? 7.215 -22.109 -1.418 1 97.69 86 HIS A O 1
ATOM 722 N N . HIS A 1 87 ? 8.773 -23.625 -0.981 1 96.44 87 HIS A N 1
ATOM 723 C CA . HIS A 1 87 ? 9.797 -22.609 -0.723 1 96.44 87 HIS A CA 1
ATOM 724 C C . HIS A 1 87 ? 10.055 -21.766 -1.959 1 96.44 87 HIS A C 1
ATOM 726 O O . HIS A 1 87 ? 10.398 -20.578 -1.845 1 96.44 87 HIS A O 1
ATOM 732 N N . ASP A 1 88 ? 9.82 -22.359 -3.111 1 96.38 88 ASP A N 1
ATOM 733 C CA . ASP A 1 88 ? 10.203 -21.625 -4.312 1 96.38 88 ASP A CA 1
ATOM 734 C C . ASP A 1 88 ? 8.984 -21.328 -5.184 1 96.38 88 ASP A C 1
ATOM 736 O O . ASP A 1 88 ? 9.086 -20.609 -6.188 1 96.38 88 ASP A O 1
ATOM 740 N N . LYS A 1 89 ? 7.828 -21.922 -4.816 1 97.88 89 LYS A N 1
ATOM 741 C CA . LYS A 1 89 ? 6.688 -21.703 -5.703 1 97.88 89 LYS A CA 1
ATOM 742 C C . LYS A 1 89 ? 5.371 -21.828 -4.945 1 97.88 89 LYS A C 1
ATOM 744 O O . LYS A 1 89 ? 5.34 -22.344 -3.824 1 97.88 89 LYS A O 1
ATOM 749 N N . VAL A 1 90 ? 4.293 -21.375 -5.539 1 98.31 90 VAL A N 1
ATOM 750 C CA . VAL A 1 90 ? 2.904 -21.531 -5.117 1 98.31 90 VAL A CA 1
ATOM 751 C C . VAL A 1 90 ? 2.107 -22.234 -6.219 1 98.31 90 VAL A C 1
ATOM 753 O O . VAL A 1 90 ? 2.096 -21.781 -7.367 1 98.31 90 VAL A O 1
ATOM 756 N N . ILE A 1 91 ? 1.469 -23.281 -5.895 1 98.06 91 ILE A N 1
ATOM 757 C CA . ILE A 1 91 ? 0.691 -24.047 -6.852 1 98.06 91 ILE A CA 1
ATOM 758 C C . ILE A 1 91 ? -0.796 -23.766 -6.668 1 98.06 91 ILE A C 1
ATOM 760 O O . ILE A 1 91 ? -1.291 -23.719 -5.539 1 98.06 91 ILE A O 1
ATOM 764 N N . PHE A 1 92 ? -1.528 -23.594 -7.738 1 97.31 92 PHE A N 1
ATOM 765 C CA . PHE A 1 92 ? -2.947 -23.266 -7.738 1 97.31 92 PHE A CA 1
ATOM 766 C C . PHE A 1 92 ? -3.779 -24.438 -8.25 1 97.31 92 PHE A C 1
ATOM 768 O O . PHE A 1 92 ? -3.582 -24.891 -9.375 1 97.31 92 PHE A O 1
ATOM 775 N N . TYR A 1 93 ? -4.688 -24.844 -7.418 1 95.69 93 TYR A N 1
ATOM 776 C CA . TYR A 1 93 ? -5.688 -25.828 -7.809 1 95.69 93 TYR A CA 1
ATOM 777 C C . TYR A 1 93 ? -7.086 -25.219 -7.797 1 95.69 93 TYR A C 1
ATOM 779 O O . TYR A 1 93 ? -7.52 -24.656 -6.789 1 95.69 93 TYR A O 1
ATOM 787 N N . HIS A 1 94 ? -7.746 -25.375 -8.914 1 94.44 94 HIS A N 1
ATOM 788 C CA . HIS A 1 94 ? -9.133 -24.938 -8.867 1 94.44 94 HIS A CA 1
ATOM 789 C C . HIS A 1 94 ? -9.977 -25.891 -8.016 1 94.44 94 HIS A C 1
ATOM 791 O O . HIS A 1 94 ? -9.836 -27.109 -8.109 1 94.44 94 HIS A O 1
ATOM 797 N N . ASN A 1 95 ? -10.859 -25.344 -7.25 1 92.69 95 ASN A N 1
ATOM 798 C CA . ASN A 1 95 ? -11.602 -26.141 -6.27 1 92.69 95 ASN A CA 1
ATOM 799 C C . ASN A 1 95 ? -12.617 -27.047 -6.941 1 92.69 95 ASN A C 1
ATOM 801 O O . ASN A 1 95 ? -12.93 -28.125 -6.426 1 92.69 95 ASN A O 1
ATOM 805 N N . GLU A 1 96 ? -13.164 -26.688 -7.984 1 90.88 96 GLU A N 1
ATOM 806 C CA . GLU A 1 96 ? -14.312 -27.375 -8.562 1 90.88 96 GLU A CA 1
ATOM 807 C C . GLU A 1 96 ? -13.969 -27.969 -9.922 1 90.88 96 GLU A C 1
ATOM 809 O O . GLU A 1 96 ? -14.469 -29.047 -10.281 1 90.88 96 GLU A O 1
ATOM 814 N N . PHE A 1 97 ? -13.062 -27.297 -10.672 1 89.94 97 PHE A N 1
ATOM 815 C CA . PHE A 1 97 ? -12.828 -27.656 -12.062 1 89.94 97 PHE A CA 1
ATOM 816 C C . PHE A 1 97 ? -11.398 -28.141 -12.266 1 89.94 97 PHE A C 1
ATOM 818 O O . PHE A 1 97 ? -10.5 -27.766 -11.508 1 89.94 97 PHE A O 1
ATOM 825 N N . ASP A 1 98 ? -11.266 -28.984 -13.266 1 89.25 98 ASP A N 1
ATOM 826 C CA . ASP A 1 98 ? -9.93 -29.516 -13.539 1 89.25 98 ASP A CA 1
ATOM 827 C C . ASP A 1 98 ? -9.469 -29.141 -14.945 1 89.25 98 ASP A C 1
ATOM 829 O O . ASP A 1 98 ? -10.031 -28.234 -15.57 1 89.25 98 ASP A O 1
ATOM 833 N N . GLU A 1 99 ? -8.352 -29.797 -15.344 1 88.56 99 GLU A N 1
ATOM 834 C CA . GLU A 1 99 ? -7.723 -29.484 -16.625 1 88.56 99 GLU A CA 1
ATOM 835 C C . GLU A 1 99 ? -8.695 -29.688 -17.781 1 88.56 99 GLU A C 1
ATOM 837 O O . GLU A 1 99 ? -8.695 -28.922 -18.75 1 88.56 99 GLU A O 1
ATOM 842 N N . GLU A 1 100 ? -9.5 -30.672 -17.719 1 91.88 100 GLU A N 1
ATOM 843 C CA . GLU A 1 100 ? -10.445 -30.953 -18.797 1 91.88 100 GLU A CA 1
ATOM 844 C C . GLU A 1 100 ? -11.484 -29.844 -18.922 1 91.88 100 GLU A C 1
ATOM 846 O O . GLU A 1 100 ? -12.031 -29.625 -20 1 91.88 100 GLU A O 1
ATOM 851 N N . ASP A 1 101 ? -11.727 -29.156 -17.844 1 91.88 101 ASP A N 1
ATOM 852 C CA . ASP A 1 101 ? -12.695 -28.062 -17.812 1 91.88 101 ASP A CA 1
ATOM 853 C C . ASP A 1 101 ? -12.031 -26.734 -18.203 1 91.88 101 ASP A C 1
ATOM 855 O O . ASP A 1 101 ? -12.688 -25.688 -18.203 1 91.88 101 ASP A O 1
ATOM 859 N N . GLY A 1 102 ? -10.711 -26.812 -18.422 1 90.31 102 GLY A N 1
ATOM 860 C CA . GLY A 1 102 ? -10.016 -25.594 -18.812 1 90.31 102 GLY A CA 1
ATOM 861 C C . GLY A 1 102 ? -9.289 -24.922 -17.656 1 90.31 102 GLY A C 1
ATOM 862 O O . GLY A 1 102 ? -8.906 -23.766 -17.75 1 90.31 102 GLY A O 1
ATOM 863 N N . TYR A 1 103 ? -9.18 -25.656 -16.562 1 93.19 103 TYR A N 1
ATOM 864 C CA . TYR A 1 103 ? -8.492 -25.094 -15.398 1 93.19 103 TYR A CA 1
ATOM 865 C C . TYR A 1 103 ? -7.309 -25.984 -15 1 93.19 103 TYR A C 1
ATOM 867 O O . TYR A 1 103 ? -7.359 -26.688 -13.992 1 93.19 103 TYR A O 1
ATOM 875 N N . PRO A 1 104 ? -6.273 -25.875 -15.836 1 95.5 104 PRO A N 1
ATOM 876 C CA . PRO A 1 104 ? -5.094 -26.672 -15.492 1 95.5 104 PRO A CA 1
ATOM 877 C C . PRO A 1 104 ? -4.441 -26.219 -14.188 1 95.5 104 PRO A C 1
ATOM 879 O O . PRO A 1 104 ? -4.66 -25.094 -13.742 1 95.5 104 PRO A O 1
ATOM 882 N N . VAL A 1 105 ? -3.715 -27.109 -13.602 1 96.5 105 VAL A N 1
ATOM 883 C CA . VAL A 1 105 ? -2.906 -26.766 -12.43 1 96.5 105 VAL A CA 1
ATOM 884 C C . VAL A 1 105 ? -1.741 -25.875 -12.859 1 96.5 105 VAL A C 1
ATOM 886 O O . VAL A 1 105 ? -0.978 -26.234 -13.758 1 96.5 105 VAL A O 1
ATOM 889 N N . LEU A 1 106 ? -1.586 -24.719 -12.297 1 96.5 106 LEU A N 1
ATOM 890 C CA . LEU A 1 106 ? -0.534 -23.75 -12.617 1 96.5 106 LEU A CA 1
ATOM 891 C C . LEU A 1 106 ? 0.205 -23.312 -11.359 1 96.5 106 LEU A C 1
ATOM 893 O O . LEU A 1 106 ? -0.244 -23.594 -10.242 1 96.5 106 LEU A O 1
ATOM 897 N N . SER A 1 107 ? 1.378 -22.719 -11.578 1 97.38 107 SER A N 1
ATOM 898 C CA . SER A 1 107 ? 2.135 -22.219 -10.438 1 97.38 107 SER A CA 1
ATOM 899 C C . SER A 1 107 ? 2.898 -20.953 -10.781 1 97.38 107 SER A C 1
ATOM 901 O O . SER A 1 107 ? 3.07 -20.625 -11.953 1 97.38 107 SER A O 1
ATOM 903 N N . CYS A 1 108 ? 3.291 -20.25 -9.812 1 97.25 108 CYS A N 1
ATOM 904 C CA . CYS A 1 108 ? 4.199 -19.109 -9.891 1 97.25 108 CYS A CA 1
ATOM 905 C C . CYS A 1 108 ? 5.242 -19.172 -8.781 1 97.25 108 CYS A C 1
ATOM 907 O O . CYS A 1 108 ? 5.148 -20 -7.879 1 97.25 108 CYS A O 1
ATOM 909 N N . SER A 1 109 ? 6.258 -18.297 -8.914 1 97.38 109 SER A N 1
ATOM 910 C CA . SER A 1 109 ? 7.238 -18.25 -7.832 1 97.38 109 SER A CA 1
ATOM 911 C C . SER A 1 109 ? 6.613 -17.719 -6.547 1 97.38 109 SER A C 1
ATOM 913 O O . SER A 1 109 ? 5.676 -16.922 -6.598 1 97.38 109 SER A O 1
ATOM 915 N N . LEU A 1 110 ? 7.191 -18.109 -5.418 1 97.5 110 LEU A N 1
ATOM 916 C CA . LEU A 1 110 ? 6.742 -17.578 -4.137 1 97.5 110 LEU A CA 1
ATOM 917 C C . LEU A 1 110 ? 6.902 -16.062 -4.09 1 97.5 110 LEU A C 1
ATOM 919 O O . LEU A 1 110 ? 6.039 -15.352 -3.562 1 97.5 110 LEU A O 1
ATOM 923 N N . HIS A 1 111 ? 7.977 -15.586 -4.688 1 96.56 111 HIS A N 1
ATOM 924 C CA . HIS A 1 111 ? 8.25 -14.148 -4.723 1 96.56 111 HIS A CA 1
ATOM 925 C C . HIS A 1 111 ? 7.148 -13.398 -5.461 1 96.56 111 HIS A C 1
ATOM 927 O O . HIS A 1 111 ? 6.668 -12.367 -4.98 1 96.56 111 HIS A O 1
ATOM 933 N N . THR A 1 112 ? 6.727 -13.953 -6.547 1 97.12 112 THR A N 1
ATOM 934 C CA . THR A 1 112 ? 5.684 -13.328 -7.352 1 97.12 112 THR A CA 1
ATOM 935 C C . THR A 1 112 ? 4.379 -13.234 -6.57 1 97.12 112 THR A C 1
ATOM 937 O O . THR A 1 112 ? 3.762 -12.172 -6.5 1 97.12 112 THR A O 1
ATOM 940 N N . PHE A 1 113 ? 3.99 -14.336 -5.973 1 98.12 113 PHE A N 1
ATOM 941 C CA . PHE A 1 113 ? 2.734 -14.352 -5.23 1 98.12 113 PHE A CA 1
ATOM 942 C C . PHE A 1 113 ? 2.799 -13.422 -4.031 1 98.12 113 PHE A C 1
ATOM 944 O O . PHE A 1 113 ? 1.861 -12.656 -3.775 1 98.12 113 PHE A O 1
ATOM 951 N N . LYS A 1 114 ? 3.928 -13.523 -3.336 1 98 114 LYS A N 1
ATOM 952 C CA . LYS A 1 114 ? 4.102 -12.68 -2.154 1 98 114 LYS A CA 1
ATOM 953 C C . LYS A 1 114 ? 4 -11.203 -2.514 1 98 114 LYS A C 1
ATOM 955 O O . LYS A 1 114 ? 3.324 -10.438 -1.823 1 98 114 LYS A O 1
ATOM 960 N N . THR A 1 115 ? 4.66 -10.812 -3.547 1 98.06 115 THR A N 1
ATOM 961 C CA . THR A 1 115 ? 4.629 -9.422 -3.971 1 98.06 115 THR A CA 1
ATOM 962 C C . THR A 1 115 ? 3.213 -9 -4.352 1 98.06 115 THR A C 1
ATOM 964 O O . THR A 1 115 ? 2.768 -7.906 -4 1 98.06 115 THR A O 1
ATOM 967 N N . ALA A 1 116 ? 2.535 -9.859 -5.055 1 98.19 116 ALA A N 1
ATOM 968 C CA . ALA A 1 116 ? 1.152 -9.578 -5.43 1 98.19 116 ALA A CA 1
ATOM 969 C C . ALA A 1 116 ? 0.271 -9.414 -4.195 1 98.19 116 ALA A C 1
ATOM 971 O O . ALA A 1 116 ? -0.572 -8.516 -4.141 1 98.19 116 ALA A O 1
ATOM 972 N N . LEU A 1 117 ? 0.459 -10.289 -3.236 1 98.5 117 LEU A N 1
ATOM 973 C CA . LEU A 1 117 ? -0.31 -10.234 -1.998 1 98.5 117 LEU A CA 1
ATOM 974 C C . LEU A 1 117 ? -0.031 -8.938 -1.244 1 98.5 117 LEU A C 1
ATOM 976 O O . LEU A 1 117 ? -0.951 -8.312 -0.707 1 98.5 117 LEU A O 1
ATOM 980 N N . ILE A 1 118 ? 1.219 -8.539 -1.188 1 98.19 118 ILE A N 1
ATOM 981 C CA . ILE A 1 118 ? 1.607 -7.301 -0.525 1 98.19 118 ILE A CA 1
ATOM 982 C C . ILE A 1 118 ? 0.916 -6.117 -1.197 1 98.19 118 ILE A C 1
ATOM 984 O O . ILE A 1 118 ? 0.357 -5.25 -0.521 1 98.19 118 ILE A O 1
ATOM 988 N N . ALA A 1 119 ? 0.945 -6.094 -2.494 1 98.38 119 ALA A N 1
ATOM 989 C CA . ALA A 1 119 ? 0.314 -5.008 -3.242 1 98.38 119 ALA A CA 1
ATOM 990 C C . ALA A 1 119 ? -1.191 -4.977 -2.996 1 98.38 119 ALA A C 1
ATOM 992 O O . ALA A 1 119 ? -1.769 -3.906 -2.783 1 98.38 119 ALA A O 1
ATOM 993 N N . TRP A 1 120 ? -1.772 -6.129 -3.041 1 98.38 120 TRP A N 1
ATOM 994 C CA . TRP A 1 120 ? -3.211 -6.242 -2.82 1 98.38 120 TRP A CA 1
ATOM 995 C C . TRP A 1 120 ? -3.582 -5.793 -1.41 1 98.38 120 TRP A C 1
ATOM 997 O O . TRP A 1 120 ? -4.512 -5.004 -1.228 1 98.38 120 TRP A O 1
ATOM 1007 N N . ASN A 1 121 ? -2.865 -6.258 -0.453 1 98.06 121 ASN A N 1
ATOM 1008 C CA . ASN A 1 121 ? -3.096 -5.859 0.932 1 98.06 121 ASN A CA 1
ATOM 1009 C C . ASN A 1 121 ? -2.941 -4.352 1.114 1 98.06 121 ASN A C 1
ATOM 1011 O O . ASN A 1 121 ? -3.732 -3.725 1.821 1 98.06 121 ASN A O 1
ATOM 1015 N N . ALA A 1 122 ? -1.887 -3.811 0.521 1 97.38 122 ALA A N 1
ATOM 1016 C CA . ALA A 1 122 ? -1.664 -2.367 0.562 1 97.38 122 ALA A CA 1
ATOM 1017 C C . ALA A 1 122 ? -2.863 -1.611 -0.005 1 97.38 122 ALA A C 1
ATOM 1019 O O . ALA A 1 122 ? -3.336 -0.645 0.597 1 97.38 122 ALA A O 1
ATOM 1020 N N . PHE A 1 123 ? -3.33 -2.055 -1.092 1 98.5 123 PHE A N 1
ATOM 1021 C CA . PHE A 1 123 ? -4.445 -1.409 -1.777 1 98.5 123 PHE A CA 1
ATOM 1022 C C . PHE A 1 123 ? -5.691 -1.406 -0.902 1 98.5 123 PHE A C 1
ATOM 1024 O O . PHE A 1 123 ? -6.398 -0.399 -0.822 1 98.5 123 PHE A O 1
ATOM 1031 N N . LEU A 1 124 ? -5.898 -2.494 -0.251 1 97.31 124 LEU A N 1
ATOM 1032 C CA . LEU A 1 124 ? -7.113 -2.648 0.543 1 97.31 124 LEU A CA 1
ATOM 1033 C C . LEU A 1 124 ? -7.098 -1.716 1.749 1 97.31 124 LEU A C 1
ATOM 1035 O O . LEU A 1 124 ? -8.141 -1.463 2.357 1 97.31 124 LEU A O 1
ATOM 1039 N N . GLN A 1 125 ? -5.957 -1.243 2.119 1 95.44 125 GLN A N 1
ATOM 1040 C CA . GLN A 1 125 ? -5.852 -0.34 3.262 1 95.44 125 GLN A CA 1
ATOM 1041 C C . GLN A 1 125 ? -6.133 1.103 2.85 1 95.44 125 GLN A C 1
ATOM 1043 O O . GLN A 1 125 ? -6.289 1.978 3.705 1 95.44 125 GLN A O 1
ATOM 1048 N N . LEU A 1 126 ? -6.176 1.408 1.602 1 97.19 126 LEU A N 1
ATOM 1049 C CA . LEU A 1 126 ? -6.426 2.756 1.104 1 97.19 126 LEU A CA 1
ATOM 1050 C C . LEU A 1 126 ? -7.922 3.047 1.045 1 97.19 126 LEU A C 1
ATOM 1052 O O . LEU A 1 126 ? -8.734 2.121 1.008 1 97.19 126 LEU A O 1
ATOM 1056 N N . PRO A 1 127 ? -8.305 4.375 1.004 1 95.31 127 PRO A N 1
ATOM 1057 C CA . PRO A 1 127 ? -9.719 4.707 0.794 1 95.31 127 PRO A CA 1
ATOM 1058 C C . PRO A 1 127 ? -10.281 4.105 -0.49 1 95.31 127 PRO A C 1
ATOM 1060 O O . PRO A 1 127 ? -9.578 4.02 -1.498 1 95.31 127 PRO A O 1
ATOM 1063 N N . LYS A 1 128 ? -11.578 3.607 -0.394 1 95.06 128 LYS A N 1
ATOM 1064 C CA . LYS A 1 128 ? -12.266 3.146 -1.598 1 95.06 128 LYS A CA 1
ATOM 1065 C C . LYS A 1 128 ? -12.609 4.316 -2.518 1 95.06 128 LYS A C 1
ATOM 1067 O O . LYS A 1 128 ? -13.672 4.926 -2.381 1 95.06 128 LYS A O 1
ATOM 1072 N N . SER A 1 129 ? -11.688 4.652 -3.428 1 94.31 129 SER A N 1
ATOM 1073 C CA . SER A 1 129 ? -11.781 5.797 -4.328 1 94.31 129 SER A CA 1
A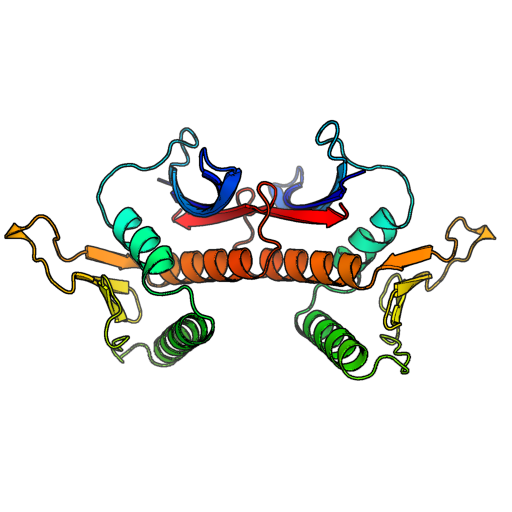TOM 1074 C C . SER A 1 129 ? -11.203 5.469 -5.703 1 94.31 129 SER A C 1
ATOM 1076 O O . SER A 1 129 ? -10.195 4.762 -5.805 1 94.31 129 SER A O 1
ATOM 1078 N N . ILE A 1 130 ? -11.758 6.066 -6.672 1 93.62 130 ILE A N 1
ATOM 1079 C CA . ILE A 1 130 ? -11.266 5.855 -8.031 1 93.62 130 ILE A CA 1
ATOM 1080 C C . ILE A 1 130 ? -9.852 6.414 -8.156 1 93.62 130 ILE A C 1
ATOM 1082 O O . ILE A 1 130 ? -9.156 6.129 -9.133 1 93.62 130 ILE A O 1
ATOM 1086 N N . HIS A 1 131 ? -9.43 7.121 -7.137 1 93.25 131 HIS A N 1
ATOM 1087 C CA . HIS A 1 131 ? -8.094 7.719 -7.164 1 93.25 131 HIS A CA 1
ATOM 1088 C C . HIS A 1 131 ? -7.094 6.867 -6.391 1 93.25 131 HIS A C 1
ATOM 1090 O O . HIS A 1 131 ? -5.902 7.18 -6.348 1 93.25 131 HIS A O 1
ATOM 1096 N N . SER A 1 132 ? -7.582 5.832 -5.762 1 96.19 132 SER A N 1
ATOM 1097 C CA . SER A 1 132 ? -6.688 4.926 -5.047 1 96.19 132 SER A CA 1
ATOM 1098 C C . SER A 1 132 ? -6.102 3.873 -5.984 1 96.19 132 SER A C 1
ATOM 1100 O O . SER A 1 132 ? -6.844 3.141 -6.645 1 96.19 132 SER A O 1
ATOM 1102 N N . VAL A 1 133 ? -4.793 3.84 -6.059 1 97.56 133 VAL A N 1
ATOM 1103 C CA . VAL A 1 133 ? -4.113 2.9 -6.941 1 97.56 133 VAL A CA 1
ATOM 1104 C C . VAL A 1 133 ? -2.846 2.379 -6.266 1 97.56 133 VAL A C 1
ATOM 1106 O O . VAL A 1 133 ? -2.117 3.143 -5.625 1 97.56 133 VAL A O 1
ATOM 1109 N N . VAL A 1 134 ? -2.6 1.144 -6.379 1 98.5 134 VAL A N 1
ATOM 1110 C CA . VAL A 1 134 ? -1.323 0.514 -6.055 1 98.5 134 VAL A CA 1
ATOM 1111 C C . VAL A 1 134 ? -0.801 -0.251 -7.27 1 98.5 134 VAL A C 1
ATOM 1113 O O . VAL A 1 134 ? -1.524 -1.056 -7.863 1 98.5 134 VAL A O 1
ATOM 1116 N N . GLU A 1 135 ? 0.375 0.003 -7.699 1 97.56 135 GLU A N 1
ATOM 1117 C CA . GLU A 1 135 ? 1.004 -0.685 -8.828 1 97.56 135 GLU A CA 1
ATOM 1118 C C . GLU A 1 135 ? 2.449 -1.055 -8.508 1 97.56 135 GLU A C 1
ATOM 1120 O O . GLU A 1 135 ? 3.176 -0.271 -7.891 1 97.56 135 GLU A O 1
ATOM 1125 N N . THR A 1 136 ? 2.836 -2.23 -8.938 1 97.19 136 THR A N 1
ATOM 1126 C CA . T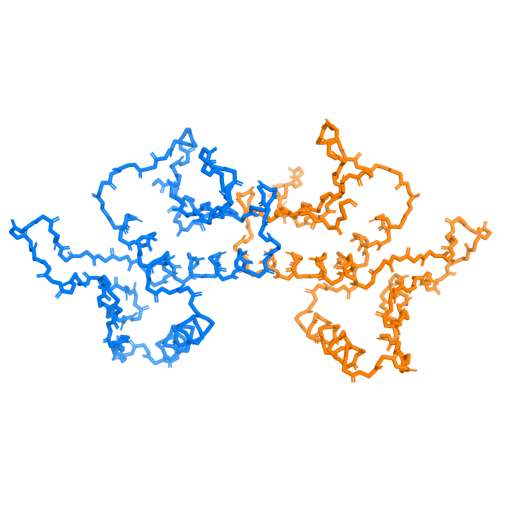HR A 1 136 ? 4.234 -2.607 -8.75 1 97.19 136 THR A CA 1
ATOM 1127 C C . THR A 1 136 ? 4.609 -3.762 -9.68 1 97.19 136 THR A C 1
ATOM 1129 O O . THR A 1 136 ? 3.742 -4.359 -10.32 1 97.19 136 THR A O 1
ATOM 1132 N N . VAL A 1 137 ? 5.938 -4.059 -9.703 1 95.88 137 VAL A N 1
ATOM 1133 C CA . VAL A 1 137 ? 6.465 -5.148 -10.516 1 95.88 137 VAL A CA 1
ATOM 1134 C C . VAL A 1 137 ? 6.391 -6.461 -9.734 1 95.88 137 VAL A C 1
ATOM 1136 O O . VAL A 1 137 ? 6.797 -6.52 -8.57 1 95.88 137 VAL A O 1
ATOM 1139 N N . ILE A 1 138 ? 5.863 -7.465 -10.398 1 95.19 138 ILE A N 1
ATOM 1140 C CA . ILE A 1 138 ? 5.789 -8.734 -9.68 1 95.19 138 ILE A CA 1
ATOM 1141 C C . ILE A 1 138 ? 6.738 -9.742 -10.328 1 95.19 138 ILE A C 1
ATOM 1143 O O . ILE A 1 138 ? 7.039 -10.789 -9.742 1 95.19 138 ILE A O 1
ATOM 1147 N N . GLU A 1 139 ? 7.113 -9.523 -11.539 1 86.88 139 GLU A N 1
ATOM 1148 C CA . GLU A 1 139 ? 8.086 -10.359 -12.227 1 86.88 139 GLU A CA 1
ATOM 1149 C C . GLU A 1 139 ? 8.969 -9.531 -13.156 1 86.88 139 GLU A C 1
ATOM 1151 O O . GLU A 1 139 ? 8.469 -8.68 -13.898 1 86.88 139 GLU A O 1
ATOM 1156 N N . GLU A 1 140 ? 10.289 -9.711 -13 1 74.12 140 GLU A N 1
ATOM 1157 C CA . GLU A 1 140 ? 11.203 -9.055 -13.938 1 74.12 140 GLU A CA 1
ATOM 1158 C C . GLU A 1 140 ? 11.695 -10.039 -15 1 74.12 140 GLU A C 1
ATOM 1160 O O . GLU A 1 140 ? 11.82 -11.234 -14.734 1 74.12 140 GLU A O 1
ATOM 1165 N N . MET B 1 1 ? -11.141 21.406 -2.303 1 69.31 1 MET B N 1
ATOM 1166 C CA . MET B 1 1 ? -10.406 20.828 -3.426 1 69.31 1 MET B CA 1
ATOM 1167 C C . MET B 1 1 ? -9.766 19.5 -3.037 1 69.31 1 MET B C 1
ATOM 1169 O O . MET B 1 1 ? -9.344 19.328 -1.893 1 69.31 1 MET B O 1
ATOM 1173 N N . MET B 1 2 ? -9.797 18.516 -3.928 1 85.88 2 MET B N 1
ATOM 1174 C CA . MET B 1 2 ? -9.344 17.172 -3.619 1 85.88 2 MET B CA 1
ATOM 1175 C C . MET B 1 2 ? -7.82 17.078 -3.674 1 85.88 2 MET B C 1
ATOM 1177 O O . MET B 1 2 ? -7.195 17.625 -4.578 1 85.88 2 MET B O 1
ATOM 1181 N N . LYS B 1 3 ? -7.234 16.625 -2.607 1 92.88 3 LYS B N 1
ATOM 1182 C CA . LYS B 1 3 ? -5.793 16.406 -2.568 1 92.88 3 LYS B CA 1
ATOM 1183 C C . LYS B 1 3 ? -5.473 14.906 -2.6 1 92.88 3 LYS B C 1
ATOM 1185 O O . LYS B 1 3 ? -6.125 14.117 -1.923 1 92.88 3 LYS B O 1
ATOM 1190 N N . ARG B 1 4 ? -4.508 14.57 -3.439 1 95.38 4 ARG B N 1
ATOM 1191 C CA . ARG B 1 4 ? -4.047 13.188 -3.521 1 95.38 4 ARG B CA 1
ATOM 1192 C C . ARG B 1 4 ? -2.576 13.078 -3.141 1 95.38 4 ARG B C 1
ATOM 1194 O O . ARG B 1 4 ? -1.781 13.969 -3.443 1 95.38 4 ARG B O 1
ATOM 1201 N N . ILE B 1 5 ? -2.279 12.055 -2.486 1 96.56 5 ILE B N 1
ATOM 1202 C CA . ILE B 1 5 ? -0.876 11.727 -2.258 1 96.56 5 ILE B CA 1
ATOM 1203 C C . ILE B 1 5 ? -0.424 10.664 -3.258 1 96.56 5 ILE B C 1
ATOM 1205 O O . ILE B 1 5 ? -1.173 9.734 -3.568 1 96.56 5 ILE B O 1
ATOM 1209 N N . LYS B 1 6 ? 0.748 10.828 -3.779 1 96.75 6 LYS B N 1
ATOM 1210 C CA . LYS B 1 6 ? 1.375 9.883 -4.695 1 96.75 6 LYS B CA 1
ATOM 1211 C C . LYS B 1 6 ? 2.787 9.531 -4.238 1 96.75 6 LYS B C 1
ATOM 1213 O O . LYS B 1 6 ? 3.641 10.406 -4.109 1 96.75 6 LYS B O 1
ATOM 1218 N N . CYS B 1 7 ? 2.992 8.297 -3.953 1 98 7 CYS B N 1
ATOM 1219 C CA . CYS B 1 7 ? 4.301 7.758 -3.6 1 98 7 CYS B CA 1
ATOM 1220 C C . CYS B 1 7 ? 4.871 6.918 -4.734 1 98 7 CYS B C 1
ATOM 1222 O O . CYS B 1 7 ? 4.172 6.074 -5.297 1 98 7 CYS B O 1
ATOM 1224 N N . PHE B 1 8 ? 6.125 7.16 -5.035 1 97.56 8 PHE B N 1
ATOM 1225 C CA . PHE B 1 8 ? 6.707 6.492 -6.191 1 97.56 8 PHE B CA 1
ATOM 1226 C C . PHE B 1 8 ? 8.227 6.52 -6.125 1 97.56 8 PHE B C 1
ATOM 1228 O O . PHE B 1 8 ? 8.805 7.164 -5.246 1 97.56 8 PHE B O 1
ATOM 1235 N N . CYS B 1 9 ? 8.836 5.762 -7.035 1 96.56 9 CYS B N 1
ATOM 1236 C CA . CYS B 1 9 ? 10.289 5.793 -7.191 1 96.56 9 CYS B CA 1
ATOM 1237 C C . CYS B 1 9 ? 10.68 6.57 -8.438 1 96.56 9 CYS B C 1
ATOM 1239 O O . CYS B 1 9 ? 9.961 6.562 -9.438 1 96.56 9 CYS B O 1
ATOM 1241 N N . ASP B 1 10 ? 11.719 7.215 -8.305 1 94.19 10 ASP B N 1
ATOM 1242 C CA . ASP B 1 10 ? 12.344 7.871 -9.445 1 94.19 10 ASP B CA 1
ATOM 1243 C C . ASP B 1 10 ? 13.852 7.617 -9.469 1 94.19 10 ASP B C 1
ATOM 1245 O O . ASP B 1 10 ? 14.375 6.898 -8.617 1 94.19 10 ASP B O 1
ATOM 1249 N N . LYS B 1 11 ? 14.547 8.031 -10.523 1 93.69 11 LYS B N 1
ATOM 1250 C CA . LYS B 1 11 ? 15.977 7.77 -10.664 1 93.69 11 LYS B CA 1
ATOM 1251 C C . LYS B 1 11 ? 16.781 9.07 -10.703 1 93.69 11 LYS B C 1
ATOM 1253 O O . LYS B 1 11 ? 16.359 10.039 -11.328 1 93.69 11 LYS B O 1
ATOM 1258 N N . PHE B 1 12 ? 17.859 9 -10 1 90.38 12 PHE B N 1
ATOM 1259 C CA . PHE B 1 12 ? 18.859 10.055 -10.164 1 90.38 12 PHE B CA 1
ATOM 1260 C C . PHE B 1 12 ? 19.547 9.93 -11.516 1 90.38 12 PHE B C 1
ATOM 1262 O O . PHE B 1 12 ? 19.5 8.875 -12.148 1 90.38 12 PHE B O 1
ATOM 1269 N N . PRO B 1 13 ? 20.156 10.992 -11.891 1 90.75 13 PRO B N 1
ATOM 1270 C CA . PRO B 1 13 ? 20.969 10.867 -13.102 1 90.75 13 PRO B CA 1
ATOM 1271 C C . PRO B 1 13 ? 22 9.742 -13 1 90.75 13 PRO B C 1
ATOM 1273 O O . PRO B 1 13 ? 22.359 9.133 -14.016 1 90.75 13 PRO B O 1
ATOM 1276 N N . SER B 1 14 ? 22.562 9.383 -11.883 1 92.06 14 SER B N 1
ATOM 1277 C CA . SER B 1 14 ? 23.531 8.32 -11.633 1 92.06 14 SER B CA 1
ATOM 1278 C C . SER B 1 14 ? 22.922 6.949 -11.883 1 92.06 14 SER B C 1
ATOM 1280 O O . SER B 1 14 ? 23.641 5.957 -11.992 1 92.06 14 SER B O 1
ATOM 1282 N N . GLY B 1 15 ? 21.547 6.863 -11.938 1 90.88 15 GLY B N 1
ATOM 1283 C CA . GLY B 1 15 ? 20.859 5.594 -12.141 1 90.88 15 GLY B CA 1
ATOM 1284 C C . GLY B 1 15 ? 20.281 5.02 -10.867 1 90.88 15 GLY B C 1
ATOM 1285 O O . GLY B 1 15 ? 19.484 4.082 -10.914 1 90.88 15 GLY B O 1
ATOM 1286 N N . ASP B 1 16 ? 20.641 5.625 -9.672 1 92.75 16 ASP B N 1
ATOM 1287 C CA . ASP B 1 16 ? 20.141 5.137 -8.391 1 92.75 16 ASP B CA 1
ATOM 1288 C C . ASP B 1 16 ? 18.672 5.504 -8.211 1 92.75 16 ASP B C 1
ATOM 1290 O O . ASP B 1 16 ? 18.25 6.625 -8.516 1 92.75 16 ASP B O 1
ATOM 1294 N N . THR B 1 17 ? 17.922 4.531 -7.75 1 93.88 17 THR B N 1
ATOM 1295 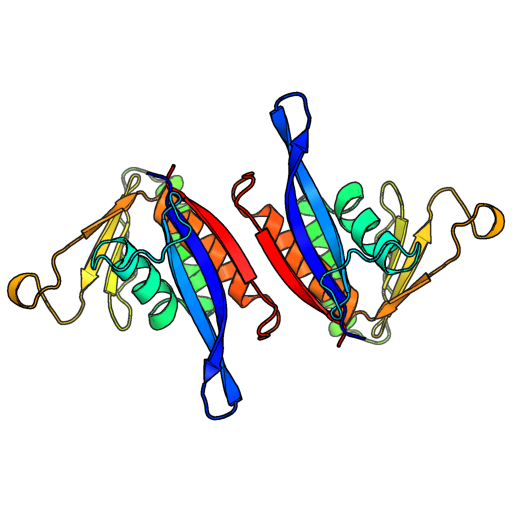C CA . THR B 1 17 ? 16.5 4.734 -7.512 1 93.88 17 THR B CA 1
ATOM 1296 C C . THR B 1 17 ? 16.25 5.34 -6.133 1 93.88 17 THR B C 1
ATOM 1298 O O . THR B 1 17 ? 16.906 4.957 -5.16 1 93.88 17 THR B O 1
ATOM 1301 N N . PHE B 1 18 ? 15.383 6.332 -6.082 1 94.88 18 PHE B N 1
ATOM 1302 C CA . PHE B 1 18 ? 15.016 6.906 -4.793 1 94.88 18 PHE B CA 1
ATOM 1303 C C . PHE B 1 18 ? 13.5 6.973 -4.648 1 94.88 18 PHE B C 1
ATOM 1305 O O . PHE B 1 18 ? 12.773 6.965 -5.645 1 94.88 18 PHE B O 1
ATOM 1312 N N . ARG B 1 19 ? 13.023 6.961 -3.447 1 95.94 19 ARG B N 1
ATOM 1313 C CA . ARG B 1 19 ? 11.594 7.031 -3.143 1 95.94 19 ARG B CA 1
ATOM 1314 C C . ARG B 1 19 ? 11.148 8.477 -2.943 1 95.94 19 ARG B C 1
ATOM 1316 O O . ARG B 1 19 ? 11.859 9.273 -2.338 1 95.94 19 ARG B O 1
ATOM 1323 N N . MET B 1 20 ? 9.977 8.773 -3.461 1 95.5 20 MET B N 1
ATOM 1324 C CA . MET B 1 20 ? 9.422 10.125 -3.381 1 95.5 20 MET B CA 1
ATOM 1325 C C . MET B 1 20 ? 7.945 10.078 -3.016 1 95.5 20 MET B C 1
ATOM 1327 O O . MET B 1 20 ? 7.262 9.086 -3.281 1 95.5 20 MET B O 1
ATOM 1331 N N . CYS B 1 21 ? 7.559 11.086 -2.402 1 95.69 21 CYS B N 1
ATOM 1332 C CA . CYS B 1 21 ? 6.164 11.312 -2.047 1 95.69 21 CYS B CA 1
ATOM 1333 C C . CYS B 1 21 ? 5.746 12.742 -2.365 1 95.69 21 CYS B C 1
ATOM 1335 O O . CYS B 1 21 ? 6.398 13.695 -1.936 1 95.69 21 CYS B O 1
ATOM 1337 N N . ILE B 1 22 ? 4.633 12.93 -3.158 1 94.56 22 ILE B N 1
ATOM 1338 C CA . ILE B 1 22 ? 4.18 14.266 -3.529 1 94.56 22 ILE B CA 1
ATOM 1339 C C . ILE B 1 22 ? 2.674 14.375 -3.318 1 94.56 22 ILE B C 1
ATOM 1341 O O . ILE B 1 22 ? 1.985 13.367 -3.152 1 94.56 22 ILE B O 1
ATOM 1345 N N . ILE B 1 23 ? 2.223 15.562 -3.268 1 94.69 23 ILE B N 1
ATOM 1346 C CA . ILE B 1 23 ? 0.791 15.836 -3.199 1 94.69 23 ILE B CA 1
ATOM 1347 C C . ILE B 1 23 ? 0.31 16.406 -4.527 1 94.69 23 ILE B C 1
ATOM 1349 O O . ILE B 1 23 ? 0.949 17.312 -5.09 1 94.69 23 ILE B O 1
ATOM 1353 N N . LEU B 1 24 ? -0.768 15.844 -5 1 92.75 24 LEU B N 1
ATOM 1354 C CA . LEU B 1 24 ? -1.36 16.281 -6.258 1 92.75 24 LEU B CA 1
ATOM 1355 C C . LEU B 1 24 ? -2.697 16.984 -6.012 1 92.75 24 LEU B C 1
ATOM 1357 O O . LEU B 1 24 ? -3.473 16.562 -5.152 1 92.75 24 LEU B O 1
ATOM 1361 N N . ASP B 1 25 ? -2.916 17.969 -6.816 1 85.69 25 ASP B N 1
ATOM 1362 C CA . ASP B 1 25 ? -4.211 18.641 -6.816 1 85.69 25 ASP B CA 1
ATOM 1363 C C . ASP B 1 25 ? -5.137 18.047 -7.879 1 85.69 25 ASP B C 1
ATOM 1365 O O . ASP B 1 25 ? -4.684 17.656 -8.961 1 85.69 25 ASP B O 1
ATOM 1369 N N . ASP B 1 26 ? -6.348 17.734 -7.586 1 69.19 26 ASP B N 1
ATOM 1370 C CA . ASP B 1 26 ? -7.336 17.062 -8.438 1 69.19 26 ASP B CA 1
ATOM 1371 C C . ASP B 1 26 ? -7.453 17.766 -9.789 1 69.19 26 ASP B C 1
ATOM 1373 O O . ASP B 1 26 ? -7.703 17.125 -10.805 1 69.19 26 ASP B O 1
ATOM 1377 N N . TYR B 1 27 ? -7.418 19 -9.82 1 64.25 27 TYR B N 1
ATOM 1378 C CA . TYR B 1 27 ? -7.781 19.703 -11.039 1 64.25 27 TYR B CA 1
ATOM 1379 C C . TYR B 1 27 ? -6.902 19.266 -12.211 1 64.25 27 TYR B C 1
ATOM 1381 O O . TYR B 1 27 ? -7.402 18.984 -13.297 1 64.25 27 TYR B O 1
ATOM 1389 N N . ASP B 1 28 ? -5.668 19.141 -11.977 1 63.62 28 ASP B N 1
ATOM 1390 C CA . ASP B 1 28 ? -4.867 18.859 -13.164 1 63.62 28 ASP B CA 1
ATOM 1391 C C . ASP B 1 28 ? -3.693 17.938 -12.836 1 63.62 28 ASP B C 1
ATOM 1393 O O . ASP B 1 28 ? -2.656 17.984 -13.492 1 63.62 28 ASP B O 1
ATOM 1397 N N . ASN B 1 29 ? -3.965 17.094 -11.875 1 67.31 29 ASN B N 1
ATOM 1398 C CA . ASN B 1 29 ? -2.875 16.203 -11.492 1 67.31 29 ASN B CA 1
ATOM 1399 C C . ASN B 1 29 ? -1.566 16.969 -11.305 1 67.31 29 ASN B C 1
ATOM 1401 O O . ASN B 1 29 ? -0.489 16.422 -11.57 1 67.31 29 ASN B O 1
ATOM 1405 N N . ARG B 1 30 ? -1.772 18.312 -11.078 1 69.94 30 ARG B N 1
ATOM 1406 C CA . ARG B 1 30 ? -0.568 19.109 -10.883 1 69.94 30 ARG B CA 1
ATOM 1407 C C . ARG B 1 30 ? -0.022 18.938 -9.469 1 69.94 30 ARG B C 1
ATOM 1409 O O . ARG B 1 30 ? -0.787 18.75 -8.516 1 69.94 30 ARG B O 1
ATOM 1416 N N . VAL B 1 31 ? 1.229 18.922 -9.375 1 75.81 31 VAL B N 1
ATOM 1417 C CA . VAL B 1 31 ? 1.918 18.859 -8.086 1 75.81 31 VAL B CA 1
ATOM 1418 C C . VAL B 1 31 ? 1.596 20.109 -7.273 1 75.81 31 VAL B C 1
ATOM 1420 O O . VAL B 1 31 ? 1.598 21.219 -7.805 1 75.81 31 VAL B O 1
ATOM 1423 N N . ASP B 1 32 ? 1.218 19.906 -6.09 1 72.38 32 ASP B N 1
ATOM 1424 C CA . ASP B 1 32 ? 1.015 21.016 -5.176 1 72.38 32 ASP B CA 1
ATOM 1425 C C . ASP B 1 32 ? 2.35 21.578 -4.684 1 72.38 32 ASP B C 1
ATOM 1427 O O . ASP B 1 32 ? 3.012 20.969 -3.842 1 72.38 32 ASP B O 1
ATOM 1431 N N . TYR B 1 33 ? 2.686 22.656 -5.18 1 64.94 33 TYR B N 1
ATOM 1432 C CA . TYR B 1 33 ? 3.98 23.234 -4.844 1 64.94 33 TYR B CA 1
ATOM 1433 C C . TYR B 1 33 ? 3.844 24.281 -3.74 1 64.94 33 TYR B C 1
ATOM 1435 O O . TYR B 1 33 ? 4.82 24.938 -3.375 1 64.94 33 TYR B O 1
ATOM 1443 N N . TYR B 1 34 ? 2.648 24.438 -3.338 1 65.69 34 TYR B N 1
ATOM 1444 C CA . TYR B 1 34 ? 2.504 25.422 -2.275 1 65.69 34 TYR B CA 1
ATOM 1445 C C . TYR B 1 34 ? 3.109 24.922 -0.972 1 65.69 34 TYR B C 1
ATOM 1447 O O . TYR B 1 34 ? 2.814 23.797 -0.536 1 65.69 34 TYR B O 1
ATOM 1455 N N . VAL B 1 35 ? 4.125 25.719 -0.663 1 67.56 35 VAL B N 1
ATOM 1456 C CA . VAL B 1 35 ? 4.668 25.422 0.659 1 67.56 35 VAL B CA 1
ATOM 1457 C C . VAL B 1 35 ? 3.564 25.547 1.708 1 67.56 35 VAL B C 1
ATOM 1459 O O . VAL B 1 35 ? 2.939 26.609 1.844 1 67.56 35 VAL B O 1
ATOM 1462 N N . GLY B 1 36 ? 3.174 24.594 2.254 1 90.81 36 GLY B N 1
ATOM 1463 C CA . GLY B 1 36 ? 2.104 24.547 3.238 1 90.81 36 GLY B CA 1
ATOM 1464 C C . GLY B 1 36 ? 2.002 23.203 3.941 1 90.81 36 GLY B C 1
ATOM 1465 O O . GLY B 1 36 ? 3.016 22.531 4.168 1 90.81 36 GLY B O 1
ATOM 1466 N N . ILE B 1 37 ? 0.903 22.938 4.406 1 95.12 37 ILE B N 1
ATOM 1467 C CA . ILE B 1 37 ? 0.691 21.766 5.258 1 95.12 37 ILE B CA 1
ATOM 1468 C C . ILE B 1 37 ? 1.026 20.5 4.484 1 95.12 37 ILE B C 1
ATOM 1470 O O . ILE B 1 37 ? 1.553 19.531 5.055 1 95.12 37 ILE B O 1
ATOM 1474 N N . TYR B 1 38 ? 0.866 20.547 3.246 1 94.5 38 TYR B N 1
ATOM 1475 C CA . TYR B 1 38 ? 1.114 19.344 2.457 1 94.5 38 TYR B CA 1
ATOM 1476 C C . TYR B 1 38 ? 2.609 19.109 2.279 1 94.5 38 TYR B C 1
ATOM 1478 O O . TYR B 1 38 ? 3.059 17.969 2.213 1 94.5 38 TYR B O 1
ATOM 1486 N N . ASP B 1 39 ? 3.322 20.188 2.246 1 93.44 39 ASP B N 1
ATOM 1487 C CA . ASP B 1 39 ? 4.773 20.047 2.254 1 93.44 39 ASP B CA 1
ATOM 1488 C C . ASP B 1 39 ? 5.27 19.484 3.582 1 93.44 39 ASP B C 1
ATOM 1490 O O . ASP B 1 39 ? 6.199 18.672 3.607 1 93.44 39 ASP B O 1
ATOM 1494 N N . TYR B 1 40 ? 4.641 19.922 4.59 1 95.56 40 TYR B N 1
ATOM 1495 C CA . TYR B 1 40 ? 5.004 19.406 5.906 1 95.56 40 TYR B CA 1
ATOM 1496 C C . TYR B 1 40 ? 4.746 17.906 6.004 1 95.56 40 TYR B C 1
ATOM 1498 O O . TYR B 1 40 ? 5.574 17.156 6.531 1 95.56 40 TYR B O 1
ATOM 1506 N N . ILE B 1 41 ? 3.641 17.531 5.477 1 96.62 41 ILE B N 1
ATOM 1507 C CA . ILE B 1 41 ? 3.262 16.125 5.531 1 96.62 41 ILE B CA 1
ATOM 1508 C C . ILE B 1 41 ? 4.285 15.281 4.773 1 96.62 41 ILE B C 1
ATOM 1510 O O . ILE B 1 41 ? 4.855 14.344 5.324 1 96.62 41 ILE B O 1
ATOM 1514 N N . THR B 1 42 ? 4.535 15.672 3.516 1 96.5 42 THR B N 1
ATOM 1515 C CA . THR B 1 42 ? 5.422 14.852 2.701 1 96.5 42 THR B CA 1
ATOM 1516 C C . THR B 1 42 ? 6.844 14.883 3.25 1 96.5 42 THR B C 1
ATOM 1518 O O . THR B 1 42 ? 7.543 13.867 3.242 1 96.5 42 THR B O 1
ATOM 1521 N N . SER B 1 43 ? 7.254 16.016 3.75 1 94.69 43 SER B N 1
ATOM 1522 C CA . SER B 1 43 ? 8.578 16.125 4.348 1 94.69 43 SER B CA 1
ATOM 1523 C C . SER B 1 43 ? 8.703 15.219 5.574 1 94.69 43 SER B C 1
ATOM 1525 O O . SER B 1 43 ? 9.719 14.539 5.746 1 94.69 43 SER B O 1
ATOM 1527 N N . THR B 1 44 ? 7.73 15.219 6.391 1 96.75 44 THR B N 1
ATOM 1528 C CA . THR B 1 44 ? 7.727 14.398 7.598 1 96.75 44 THR B CA 1
ATOM 1529 C C . THR B 1 44 ? 7.797 12.914 7.238 1 96.75 44 THR B C 1
ATOM 1531 O O . THR B 1 44 ? 8.586 12.164 7.816 1 96.75 44 THR B O 1
ATOM 1534 N N . LEU B 1 45 ? 7.027 12.461 6.281 1 97.44 45 LEU B N 1
ATOM 1535 C CA . LEU B 1 45 ? 6.996 11.055 5.871 1 97.44 45 LEU B CA 1
ATOM 1536 C C . LEU B 1 45 ? 8.352 10.625 5.328 1 97.44 45 LEU B C 1
ATOM 1538 O O . LEU B 1 45 ? 8.867 9.57 5.707 1 97.44 45 LEU B O 1
ATOM 1542 N N . MET B 1 46 ? 8.953 11.461 4.547 1 96.25 46 MET B N 1
ATOM 1543 C CA . MET B 1 46 ? 10.164 11.078 3.824 1 96.25 46 MET B CA 1
ATOM 1544 C C . MET B 1 46 ? 11.398 11.211 4.715 1 96.25 46 MET B C 1
ATOM 1546 O O . MET B 1 46 ? 12.352 10.445 4.582 1 96.25 46 MET B O 1
ATOM 1550 N N . SER B 1 47 ? 11.32 12.117 5.672 1 95.12 47 SER B N 1
ATOM 1551 C CA . SER B 1 47 ? 12.539 12.391 6.434 1 95.12 47 SER B CA 1
ATOM 1552 C C . SER B 1 47 ? 12.453 11.828 7.844 1 95.12 47 SER B C 1
ATOM 1554 O O . SER B 1 47 ? 13.469 11.469 8.438 1 95.12 47 SER B O 1
ATOM 1556 N N . ASP B 1 48 ? 11.281 11.719 8.383 1 96.06 48 ASP B N 1
ATOM 1557 C CA . ASP B 1 48 ? 11.164 11.391 9.805 1 96.06 48 ASP B CA 1
ATOM 1558 C C . ASP B 1 48 ? 10.555 10.008 10 1 96.06 48 ASP B C 1
ATOM 1560 O O . ASP B 1 48 ? 10.82 9.344 11 1 96.06 48 ASP B O 1
ATOM 1564 N N . ILE B 1 49 ? 9.703 9.602 9.055 1 96.25 49 ILE B N 1
ATOM 1565 C CA . ILE B 1 49 ? 8.938 8.375 9.258 1 96.25 49 ILE B CA 1
ATOM 1566 C C . ILE B 1 49 ? 9.258 7.375 8.148 1 96.25 49 ILE B C 1
ATOM 1568 O O . ILE B 1 49 ? 8.406 7.066 7.316 1 96.25 49 ILE B O 1
ATOM 1572 N N . TYR B 1 50 ? 10.469 6.875 8.133 1 92.06 50 TYR B N 1
ATOM 1573 C CA . TYR B 1 50 ? 10.844 5.98 7.043 1 92.06 50 TYR B CA 1
ATOM 1574 C C . TYR B 1 50 ? 11.375 4.656 7.582 1 92.06 50 TYR B C 1
ATOM 1576 O O . TYR B 1 50 ? 11.578 3.707 6.82 1 92.06 50 TYR B O 1
ATOM 1584 N N . TYR B 1 51 ? 11.539 4.547 8.883 1 93.5 51 TYR B N 1
ATOM 1585 C CA . TYR B 1 51 ? 11.875 3.273 9.516 1 93.5 51 TYR B CA 1
ATOM 1586 C C . TYR B 1 51 ? 10.617 2.576 10.023 1 93.5 51 TYR B C 1
ATOM 1588 O O . TYR B 1 51 ? 9.695 3.227 10.516 1 93.5 51 TYR B O 1
ATOM 1596 N N . ARG B 1 52 ? 10.68 1.301 9.938 1 94 52 ARG B N 1
ATOM 1597 C CA . ARG B 1 52 ? 9.539 0.503 10.375 1 94 52 ARG B CA 1
ATOM 1598 C C . ARG B 1 52 ? 9.148 0.837 11.812 1 94 52 ARG B C 1
ATOM 1600 O O . ARG B 1 52 ? 7.965 0.962 12.125 1 94 52 ARG B O 1
ATOM 1607 N N . SER B 1 53 ? 10.125 1.003 12.664 1 94.94 53 SER B N 1
ATOM 1608 C CA . SER B 1 53 ? 9.859 1.287 14.07 1 94.94 53 SER B CA 1
ATOM 1609 C C . SER B 1 53 ? 9.133 2.615 14.242 1 94.94 53 SER B C 1
ATOM 1611 O O . SER B 1 53 ? 8.203 2.723 15.047 1 94.94 53 SER B O 1
ATOM 1613 N N . THR B 1 54 ? 9.547 3.604 13.5 1 96.38 54 THR B N 1
ATOM 1614 C CA . THR B 1 54 ? 8.914 4.914 13.586 1 96.38 54 THR B CA 1
ATOM 1615 C C . THR B 1 54 ? 7.504 4.879 13.016 1 96.38 54 THR B C 1
ATOM 1617 O O . THR B 1 54 ? 6.594 5.52 13.539 1 96.38 54 THR B O 1
ATOM 1620 N N . ILE B 1 55 ? 7.336 4.137 11.938 1 97 55 ILE B N 1
ATOM 1621 C CA . ILE B 1 55 ? 6.02 3.977 11.328 1 97 55 ILE B CA 1
ATOM 1622 C C . ILE B 1 55 ? 5.07 3.309 12.32 1 97 55 ILE B C 1
ATOM 1624 O O . ILE B 1 55 ? 3.969 3.807 12.57 1 97 55 ILE B O 1
ATOM 1628 N N . ASP B 1 56 ? 5.496 2.252 12.922 1 96.69 56 ASP B N 1
ATOM 1629 C CA . ASP B 1 56 ? 4.688 1.533 13.898 1 96.69 56 ASP B CA 1
ATOM 1630 C C . ASP B 1 56 ? 4.312 2.436 15.07 1 96.69 56 ASP B C 1
ATOM 1632 O O . ASP B 1 56 ? 3.189 2.377 15.57 1 96.69 56 ASP B O 1
ATOM 1636 N N . GLU B 1 57 ? 5.254 3.188 15.492 1 97.31 57 GLU B N 1
ATOM 1637 C CA . GLU B 1 57 ? 5.012 4.117 16.594 1 97.31 57 GLU B CA 1
ATOM 1638 C C . GLU B 1 57 ? 3.908 5.109 16.25 1 97.31 57 GLU B C 1
ATOM 1640 O O . GLU B 1 57 ? 3.037 5.391 17.078 1 97.31 57 GLU B O 1
ATOM 1645 N N . HIS B 1 58 ? 3.949 5.594 15.109 1 98.19 58 HIS B N 1
ATOM 1646 C CA . HIS B 1 58 ? 2.953 6.586 14.719 1 98.19 58 HIS B CA 1
ATOM 1647 C C . HIS B 1 58 ? 1.576 5.949 14.562 1 98.19 58 HIS B C 1
ATOM 1649 O O . HIS B 1 58 ? 0.564 6.559 14.914 1 98.19 58 HIS B O 1
ATOM 1655 N N . PHE B 1 59 ? 1.498 4.742 14.023 1 97.69 59 PHE B N 1
ATOM 1656 C CA . PHE B 1 59 ? 0.215 4.051 13.977 1 97.69 59 PHE B CA 1
ATOM 1657 C C . PHE B 1 59 ? -0.325 3.812 15.383 1 97.69 59 PHE B C 1
ATOM 1659 O O . PHE B 1 59 ? -1.53 3.924 15.617 1 97.69 59 PHE B O 1
ATOM 1666 N N . LYS B 1 60 ? 0.524 3.504 16.297 1 97.81 60 LYS B N 1
ATOM 1667 C CA . LYS B 1 60 ? 0.116 3.299 17.688 1 97.81 60 LYS B CA 1
ATOM 1668 C C . LYS B 1 60 ? -0.438 4.586 18.281 1 97.81 60 LYS B C 1
ATOM 1670 O O . LYS B 1 60 ? -1.453 4.559 18.984 1 97.81 60 LYS B O 1
ATOM 1675 N N . ILE B 1 61 ? 0.246 5.676 18.062 1 97.81 61 ILE B N 1
ATOM 1676 C CA . ILE B 1 61 ? -0.216 6.969 18.562 1 97.81 61 ILE B CA 1
ATOM 1677 C C . ILE B 1 61 ? -1.615 7.258 18.016 1 97.81 61 ILE B C 1
ATOM 1679 O O . ILE B 1 61 ? -2.506 7.66 18.766 1 97.81 61 ILE B O 1
ATOM 1683 N N . ILE B 1 62 ? -1.804 7.066 16.75 1 97.69 62 ILE B N 1
ATOM 1684 C CA . ILE B 1 62 ? -3.092 7.328 16.109 1 97.69 62 ILE B CA 1
ATOM 1685 C C . ILE B 1 62 ? -4.164 6.438 16.734 1 97.69 62 ILE B C 1
ATOM 1687 O O . ILE B 1 62 ? -5.266 6.906 17.047 1 97.69 62 ILE B O 1
ATOM 1691 N N . GLU B 1 63 ? -3.842 5.199 16.922 1 96.94 63 GLU B N 1
ATOM 1692 C CA . GLU B 1 63 ? -4.773 4.273 17.578 1 96.94 63 GLU B CA 1
ATOM 1693 C C . GLU B 1 63 ? -5.145 4.75 18.969 1 96.94 63 GLU B C 1
ATOM 1695 O O . GLU B 1 63 ? -6.316 4.711 19.359 1 96.94 63 GLU B O 1
ATOM 1700 N N . LEU B 1 64 ? -4.18 5.145 19.719 1 96.94 64 LEU B N 1
ATOM 1701 C CA . LEU B 1 64 ? -4.395 5.621 21.078 1 96.94 64 LEU B CA 1
ATOM 1702 C C . LEU B 1 64 ? -5.316 6.84 21.078 1 96.94 64 LEU B C 1
ATOM 1704 O O . LEU B 1 64 ? -6.23 6.926 21.906 1 96.94 64 LEU B O 1
ATOM 1708 N N . ILE B 1 65 ? -5.07 7.699 20.172 1 96.56 65 ILE B N 1
ATOM 1709 C CA . ILE B 1 65 ? -5.852 8.93 20.094 1 96.56 65 ILE B CA 1
ATOM 1710 C C . ILE B 1 65 ? -7.285 8.602 19.688 1 96.56 65 ILE B C 1
ATOM 1712 O O . ILE B 1 65 ? -8.234 9.195 20.203 1 96.56 65 ILE B O 1
ATOM 1716 N N . GLU B 1 66 ? -7.445 7.785 18.766 1 95.5 66 GLU B N 1
ATOM 1717 C CA . GLU B 1 66 ? -8.773 7.402 18.297 1 95.5 66 GLU B CA 1
ATOM 1718 C C . GLU B 1 66 ? -9.586 6.75 19.422 1 95.5 66 GLU B C 1
ATOM 1720 O O . GLU B 1 66 ? -10.805 6.906 19.484 1 95.5 66 GLU B O 1
ATOM 1725 N N . ASN B 1 67 ? -8.922 6.098 20.297 1 95.94 67 ASN B N 1
ATOM 1726 C CA . ASN B 1 67 ? -9.586 5.41 21.406 1 95.94 67 ASN B CA 1
ATOM 1727 C C . ASN B 1 67 ? -9.727 6.312 22.625 1 95.94 67 ASN B C 1
ATOM 1729 O O . ASN B 1 67 ? -10.508 6.02 23.531 1 95.94 67 ASN B O 1
ATOM 1733 N N . ASN B 1 68 ? -8.922 7.336 22.641 1 95.94 68 ASN B N 1
ATOM 1734 C CA . ASN B 1 68 ? -8.93 8.289 23.75 1 95.94 68 ASN B CA 1
ATOM 1735 C C . ASN B 1 68 ? -8.969 9.734 23.234 1 95.94 68 ASN B C 1
ATOM 1737 O O . ASN B 1 68 ? -7.984 10.461 23.359 1 95.94 68 ASN B O 1
ATOM 1741 N N . PRO B 1 69 ? -10.102 10.195 22.844 1 93 69 PRO B N 1
ATOM 1742 C CA . PRO B 1 69 ? -10.219 11.453 22.109 1 93 69 PRO B CA 1
ATOM 1743 C C . PRO B 1 69 ? -9.836 12.672 22.953 1 93 69 PRO B C 1
ATOM 1745 O O . PRO B 1 69 ? -9.609 13.758 22.422 1 93 69 PRO B O 1
ATOM 1748 N N . ASN B 1 70 ? -9.742 12.555 24.203 1 95.06 70 ASN B N 1
ATOM 1749 C CA . ASN B 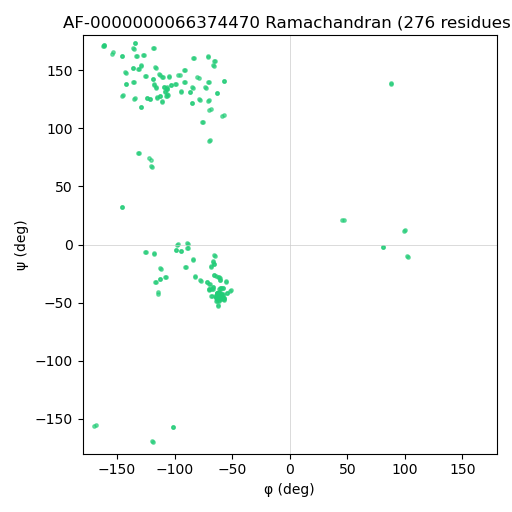1 70 ? -9.414 13.703 25.047 1 95.06 70 ASN B CA 1
ATOM 1750 C C . ASN B 1 70 ? -7.918 13.781 25.328 1 95.06 70 ASN B C 1
ATOM 1752 O O . ASN B 1 70 ? -7.449 14.75 25.938 1 95.06 70 ASN B O 1
ATOM 1756 N N . GLU B 1 71 ? -7.238 12.836 24.906 1 95.56 71 GLU B N 1
ATOM 1757 C CA . GLU B 1 71 ? -5.801 12.812 25.156 1 95.56 71 GLU B CA 1
ATOM 1758 C C . GLU B 1 71 ? -5.035 13.477 24.016 1 95.56 71 GLU B C 1
ATOM 1760 O O . GLU B 1 71 ? -5.531 13.555 22.891 1 95.56 71 GLU B O 1
ATOM 1765 N N . ILE B 1 72 ? -3.932 14.039 24.391 1 96.75 72 ILE B N 1
ATOM 1766 C CA . ILE B 1 72 ? -2.982 14.609 23.438 1 96.75 72 ILE B CA 1
ATOM 1767 C C . ILE B 1 72 ? -1.668 13.836 23.5 1 96.75 72 ILE B C 1
ATOM 1769 O O . ILE B 1 72 ? -1.187 13.492 24.578 1 96.75 72 ILE B O 1
ATOM 1773 N N . TYR B 1 73 ? -1.097 13.5 22.312 1 96.5 73 TYR B N 1
ATOM 1774 C CA . TYR B 1 73 ? 0.158 12.766 22.25 1 96.5 73 TYR B CA 1
ATOM 1775 C C . TYR B 1 73 ? 1.19 13.508 21.406 1 96.5 73 TYR B C 1
ATOM 1777 O O . TYR B 1 73 ? 0.849 14.125 20.391 1 96.5 73 TYR B O 1
ATOM 1785 N N . ASP B 1 74 ? 2.41 13.398 21.812 1 94.75 74 ASP B N 1
ATOM 1786 C CA . ASP B 1 74 ? 3.545 13.875 21.031 1 94.75 74 ASP B CA 1
ATOM 1787 C C . ASP B 1 74 ? 4.414 12.719 20.547 1 94.75 74 ASP B C 1
ATOM 1789 O O . ASP B 1 74 ? 4.625 11.75 21.281 1 94.75 74 ASP B O 1
ATOM 1793 N N . ASP B 1 75 ? 4.996 12.859 19.344 1 94.69 75 ASP B N 1
ATOM 1794 C CA . ASP B 1 75 ? 5.789 11.758 18.812 1 94.69 75 ASP B CA 1
ATOM 1795 C C . ASP B 1 75 ? 7.25 11.867 19.266 1 94.69 75 ASP B C 1
ATOM 1797 O O . ASP B 1 75 ? 8.07 11.008 18.938 1 94.69 75 ASP B O 1
ATOM 1801 N N . GLY B 1 76 ? 7.578 12.891 20.047 1 89.75 76 GLY B N 1
ATOM 1802 C CA . GLY B 1 76 ? 8.93 13.07 20.547 1 89.75 76 GLY B CA 1
ATOM 1803 C C . GLY B 1 76 ? 9.859 13.711 19.547 1 89.75 76 GLY B C 1
ATOM 1804 O O . GLY B 1 76 ? 11.023 14 19.859 1 89.75 76 GLY B O 1
ATOM 1805 N N . GLY B 1 77 ? 9.422 13.984 18.422 1 86 77 GLY B N 1
ATOM 1806 C CA . GLY B 1 77 ? 10.156 14.719 17.406 1 86 77 GLY B CA 1
ATOM 1807 C C . GLY B 1 77 ? 11.023 13.828 16.531 1 86 77 GLY B C 1
ATOM 1808 O O . GLY B 1 77 ? 11.586 12.844 17.016 1 86 77 GLY B O 1
ATOM 1809 N N . GLY B 1 78 ? 11.062 14.078 15.258 1 85.81 78 GLY B N 1
ATOM 1810 C CA . GLY B 1 78 ? 12 13.484 14.312 1 85.81 78 GLY B CA 1
ATOM 1811 C C . GLY B 1 78 ? 13.141 14.414 13.945 1 85.81 78 GLY B C 1
ATOM 1812 O O . GLY B 1 78 ? 13.516 15.289 14.727 1 85.81 78 GLY B O 1
ATOM 1813 N N . GLN B 1 79 ? 13.727 14.172 12.812 1 88.38 79 GLN B N 1
ATOM 1814 C CA . GLN B 1 79 ? 14.82 15 12.305 1 88.38 79 GLN B CA 1
ATOM 1815 C C . GLN B 1 79 ? 14.32 16.375 11.891 1 88.38 79 GLN B C 1
ATOM 1817 O O . GLN B 1 79 ? 14.984 17.391 12.133 1 88.38 79 GLN B O 1
ATOM 1822 N N . GLN B 1 80 ? 13.086 16.469 11.367 1 93.56 80 GLN B N 1
ATOM 1823 C CA . GLN B 1 80 ? 12.625 17.734 10.805 1 93.56 80 GLN B CA 1
ATOM 1824 C C . GLN B 1 80 ? 11.461 18.312 11.609 1 93.56 80 GLN B C 1
ATOM 1826 O O . GLN B 1 80 ? 11.422 19.516 11.875 1 93.56 80 GLN B O 1
ATOM 1831 N N . PHE B 1 81 ? 10.562 17.453 12.008 1 96.12 81 PHE B N 1
ATOM 1832 C CA . PHE B 1 81 ? 9.359 17.969 12.641 1 96.12 81 PHE B CA 1
ATOM 1833 C C . PHE B 1 81 ? 9.055 17.234 13.938 1 96.12 81 PHE B C 1
ATOM 1835 O O . PHE B 1 81 ? 9.453 16.078 14.102 1 96.12 81 PHE B O 1
ATOM 1842 N N . CYS B 1 82 ? 8.422 17.953 14.828 1 96.44 82 CYS B N 1
ATOM 1843 C CA . CYS B 1 82 ? 7.723 17.375 15.977 1 96.44 82 CYS B CA 1
ATOM 1844 C C . CYS B 1 82 ? 6.211 17.438 15.781 1 96.44 82 CYS B C 1
ATOM 1846 O O . CYS B 1 82 ? 5.668 18.484 15.438 1 96.44 82 CYS B O 1
ATOM 1848 N N . LEU B 1 83 ? 5.57 16.312 15.969 1 97.94 83 LEU B N 1
ATOM 1849 C CA . LEU B 1 83 ? 4.129 16.25 15.742 1 97.94 83 LEU B CA 1
ATOM 1850 C C . LEU B 1 83 ? 3.377 16.109 17.062 1 97.94 83 LEU B C 1
ATOM 1852 O O . LEU B 1 83 ? 3.789 15.359 17.938 1 97.94 83 LEU B O 1
ATOM 1856 N N . GLU B 1 84 ? 2.354 16.875 17.156 1 97.94 84 GLU B N 1
ATOM 1857 C CA . GLU B 1 84 ? 1.394 16.766 18.25 1 97.94 84 GLU B CA 1
ATOM 1858 C C . GLU B 1 84 ? 0.037 16.281 17.75 1 97.94 84 GLU B C 1
ATOM 1860 O O . GLU B 1 84 ? -0.545 16.875 16.844 1 97.94 84 GLU B O 1
ATOM 1865 N N . PHE B 1 85 ? -0.484 15.234 18.375 1 98.25 85 PHE B N 1
ATOM 1866 C CA . PHE B 1 85 ? -1.693 14.57 17.906 1 98.25 85 PHE B CA 1
ATOM 1867 C C . PHE B 1 85 ? -2.877 14.891 18.812 1 98.25 85 PHE B C 1
ATOM 1869 O O . PHE B 1 85 ? -2.797 14.711 20.031 1 98.25 85 PHE B O 1
ATOM 1876 N N . HIS B 1 86 ? -3.875 15.32 18.172 1 97.62 86 HIS B N 1
ATOM 1877 C CA . HIS B 1 86 ? -5.188 15.523 18.781 1 97.62 86 HIS B CA 1
ATOM 1878 C C . HIS B 1 86 ? -6.238 14.641 18.109 1 97.62 86 HIS B C 1
ATOM 1880 O O . HIS B 1 86 ? -5.984 14.047 17.062 1 97.62 86 HIS B O 1
ATOM 1886 N N . HIS B 1 87 ? -7.387 14.555 18.688 1 96.31 87 HIS B N 1
ATOM 1887 C CA . HIS B 1 87 ? -8.43 13.68 18.172 1 96.31 87 HIS B CA 1
ATOM 1888 C C . HIS B 1 87 ? -8.867 14.102 16.766 1 96.31 87 HIS B C 1
ATOM 1890 O O . HIS B 1 87 ? -9.25 13.266 15.945 1 96.31 87 HIS B O 1
ATOM 1896 N N . ASP B 1 88 ? -8.727 15.383 16.5 1 96.31 88 ASP B N 1
ATOM 1897 C CA . ASP B 1 88 ? -9.273 15.852 15.227 1 96.31 88 ASP B CA 1
ATOM 1898 C C . ASP B 1 88 ? -8.172 16.422 14.328 1 96.31 88 ASP B C 1
ATOM 1900 O O . ASP B 1 88 ? -8.422 16.75 13.172 1 96.31 88 ASP B O 1
ATOM 1904 N N . LYS B 1 89 ? -6.961 16.547 14.891 1 97.88 89 LYS B N 1
ATOM 1905 C CA . LYS B 1 89 ? -5.934 17.188 14.062 1 97.88 89 LYS B CA 1
ATOM 1906 C C . LYS B 1 89 ? -4.539 16.734 14.477 1 97.88 89 LYS B C 1
ATOM 1908 O O . LYS B 1 89 ? -4.359 16.172 15.562 1 97.88 89 LYS B O 1
ATOM 1913 N N . VAL B 1 90 ? -3.568 16.969 13.633 1 98.25 90 VAL B N 1
ATOM 1914 C CA . VAL B 1 90 ? -2.137 16.812 13.859 1 98.25 90 VAL B CA 1
ATOM 1915 C C . VAL B 1 90 ? -1.424 18.141 13.648 1 98.25 90 VAL B C 1
ATOM 1917 O O . VAL B 1 90 ? -1.557 18.766 12.586 1 98.25 90 VAL B O 1
ATOM 1920 N N . ILE B 1 91 ? -0.697 18.562 14.609 1 98.06 91 ILE B N 1
ATOM 1921 C CA . ILE B 1 91 ? 0.014 19.844 14.547 1 98.06 91 ILE B CA 1
ATOM 1922 C C . ILE B 1 91 ? 1.495 19.594 14.273 1 98.06 91 ILE B C 1
ATOM 1924 O O . ILE B 1 91 ? 2.104 18.703 14.867 1 98.06 91 ILE B O 1
ATOM 1928 N N . PHE B 1 92 ? 2.094 20.359 13.414 1 97.38 92 PHE B N 1
ATOM 1929 C CA . PHE B 1 92 ? 3.484 20.234 12.992 1 97.38 92 PHE B CA 1
ATOM 1930 C C . PHE B 1 92 ? 4.316 21.406 13.508 1 97.38 92 PHE B C 1
ATOM 1932 O O . PHE B 1 92 ? 4.027 22.562 13.203 1 97.38 92 PHE B O 1
ATOM 1939 N N . TYR B 1 93 ? 5.332 21.047 14.234 1 95.69 93 TYR B N 1
ATOM 1940 C CA . TYR B 1 93 ? 6.332 22.016 14.664 1 95.69 93 TYR B CA 1
ATOM 1941 C C . TYR B 1 93 ? 7.691 21.719 14.047 1 95.69 93 TYR B C 1
ATOM 1943 O O . TYR B 1 93 ? 8.195 20.594 14.172 1 95.69 93 TYR B O 1
ATOM 1951 N N . HIS B 1 94 ? 8.219 22.719 13.406 1 94.44 94 HIS B N 1
ATOM 1952 C CA . HIS B 1 94 ? 9.586 22.484 12.945 1 94.44 94 HIS B CA 1
ATOM 1953 C C . HIS B 1 94 ? 10.562 22.438 14.109 1 94.44 94 HIS B C 1
ATOM 1955 O O . HIS B 1 94 ? 10.477 23.25 15.031 1 94.44 94 HIS B O 1
ATOM 1961 N N . ASN B 1 95 ? 11.5 21.547 14.055 1 92.56 95 ASN B N 1
ATOM 1962 C CA . ASN B 1 95 ? 12.383 21.312 15.188 1 92.56 95 ASN B CA 1
ATOM 1963 C C . ASN B 1 95 ? 13.367 22.453 15.391 1 92.56 95 ASN B C 1
ATOM 1965 O O . ASN B 1 95 ? 13.789 22.719 16.516 1 92.56 95 ASN B O 1
ATOM 1969 N N . GLU B 1 96 ? 13.781 23.094 14.398 1 90.88 96 GLU B N 1
ATOM 1970 C CA . GLU B 1 96 ? 14.891 24.031 14.477 1 90.88 96 GLU B CA 1
ATOM 1971 C C . GLU B 1 96 ? 14.43 25.453 14.148 1 90.88 96 GLU B C 1
ATOM 1973 O O . GLU B 1 96 ? 14.938 26.422 14.719 1 90.88 96 GLU B O 1
ATOM 1978 N N . PHE B 1 97 ? 13.414 25.562 13.242 1 90.06 97 PHE B N 1
ATOM 1979 C CA . PHE B 1 97 ? 13.047 26.875 12.703 1 90.06 97 PHE B CA 1
ATOM 1980 C C . PHE B 1 97 ? 11.633 27.25 13.109 1 90.06 97 PHE B C 1
ATOM 1982 O O . PHE B 1 97 ? 10.805 26.391 13.391 1 90.06 97 PHE B O 1
ATOM 1989 N N . ASP B 1 98 ? 11.43 28.547 13.188 1 89.19 98 ASP B N 1
ATOM 1990 C CA . ASP B 1 98 ? 10.109 29.031 13.578 1 89.19 98 ASP B CA 1
ATOM 1991 C C . ASP B 1 98 ? 9.484 29.875 12.477 1 89.19 98 ASP B C 1
ATOM 1993 O O . ASP B 1 98 ? 9.922 29.844 11.328 1 89.19 98 ASP B O 1
ATOM 1997 N N . GLU B 1 99 ? 8.352 30.531 12.859 1 88.19 99 GLU B N 1
ATOM 1998 C CA . GLU B 1 99 ? 7.57 31.312 11.898 1 88.19 99 GLU B CA 1
ATOM 1999 C C . GLU B 1 99 ? 8.422 32.406 11.25 1 88.19 99 GLU B C 1
ATOM 2001 O O . GLU B 1 99 ? 8.281 32.688 10.062 1 88.19 99 GLU B O 1
ATOM 2006 N N . GLU B 1 100 ? 9.273 33 11.961 1 91.5 100 GLU B N 1
ATOM 2007 C CA . GLU B 1 100 ? 10.117 34.062 11.43 1 91.5 100 GLU B CA 1
ATOM 2008 C C . GLU B 1 100 ? 11.078 33.531 10.375 1 91.5 100 GLU B C 1
ATOM 2010 O O . GLU B 1 100 ? 11.492 34.281 9.477 1 91.5 100 GLU B O 1
ATOM 2015 N N . ASP B 1 101 ? 11.391 32.281 10.461 1 91.56 101 ASP B N 1
ATOM 2016 C CA . ASP B 1 101 ? 12.297 31.625 9.516 1 91.56 101 ASP B CA 1
ATOM 2017 C C . ASP B 1 101 ? 11.531 31.062 8.32 1 91.56 101 ASP B C 1
ATOM 2019 O O . ASP B 1 101 ? 12.125 30.438 7.434 1 91.56 101 ASP B O 1
ATOM 2023 N N . GLY B 1 102 ? 10.195 31.219 8.391 1 90.31 102 GLY B N 1
ATOM 2024 C CA . GLY B 1 102 ? 9.398 30.734 7.273 1 90.31 102 GLY B CA 1
ATOM 2025 C C . GLY B 1 102 ? 8.766 29.375 7.539 1 90.31 102 GLY B C 1
ATOM 2026 O O . GLY B 1 102 ? 8.312 28.703 6.609 1 90.31 102 GLY B O 1
ATOM 2027 N N . TYR B 1 103 ? 8.828 28.953 8.789 1 93.06 103 TYR B N 1
ATOM 2028 C CA . TYR B 1 103 ? 8.242 27.672 9.148 1 93.06 103 TYR B CA 1
ATOM 2029 C C . TYR B 1 103 ? 7.16 27.844 10.203 1 93.06 103 TYR B C 1
ATOM 2031 O O . TYR B 1 103 ? 7.359 27.484 11.367 1 93.06 103 TYR B O 1
ATOM 2039 N N . PRO B 1 104 ? 6.039 28.391 9.742 1 95.5 104 PRO B N 1
ATOM 2040 C CA . PRO B 1 104 ? 4.949 28.547 10.711 1 95.5 104 PRO B CA 1
ATOM 2041 C C . PRO B 1 104 ? 4.426 27.203 11.219 1 95.5 104 PRO B C 1
ATOM 2043 O O . PRO B 1 104 ? 4.637 26.172 10.578 1 95.5 104 PRO B O 1
ATOM 2046 N N . VAL B 1 105 ? 3.811 27.266 12.352 1 96.5 105 VAL B N 1
ATOM 2047 C CA . VAL B 1 105 ? 3.117 26.094 12.875 1 96.5 105 VAL B CA 1
ATOM 2048 C C . VAL B 1 105 ? 1.869 25.812 12.047 1 96.5 105 VAL B C 1
ATOM 2050 O O . VAL B 1 105 ? 1.033 26.688 11.852 1 96.5 105 VAL B O 1
ATOM 2053 N N . LEU B 1 106 ? 1.734 24.641 11.492 1 96.56 106 LEU B N 1
ATOM 2054 C CA . LEU B 1 106 ? 0.604 24.234 10.656 1 96.56 106 LEU B CA 1
ATOM 2055 C C . LEU B 1 106 ? -0.018 22.938 11.164 1 96.56 106 LEU B C 1
ATOM 2057 O O . LEU B 1 106 ? 0.557 22.266 12.023 1 96.56 106 LEU B O 1
ATOM 2061 N N . SER B 1 107 ? -1.251 22.688 10.68 1 97.44 107 SER B N 1
ATOM 2062 C CA . SER B 1 107 ? -1.905 21.438 11.078 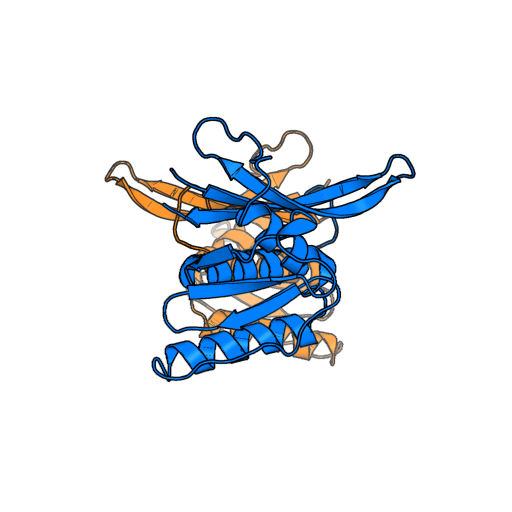1 97.44 107 SER B CA 1
ATOM 2063 C C . SER B 1 107 ? -2.768 20.875 9.953 1 97.44 107 SER B C 1
ATOM 2065 O O . SER B 1 107 ? -3.078 21.594 8.992 1 97.44 107 SER B O 1
ATOM 2067 N N . CYS B 1 108 ? -3.088 19.672 10.031 1 97.31 108 CYS B N 1
ATOM 2068 C CA . CYS B 1 108 ? -4.059 18.969 9.195 1 97.31 108 CYS B CA 1
ATOM 2069 C C . CYS B 1 108 ? -4.973 18.094 10.031 1 97.31 108 CYS B C 1
ATOM 2071 O O . CYS B 1 108 ? -4.746 17.922 11.227 1 97.31 108 CYS B O 1
ATOM 2073 N N . SER B 1 109 ? -6.043 17.609 9.391 1 97.44 109 SER B N 1
ATOM 2074 C CA . SER B 1 109 ? -6.902 16.672 10.109 1 97.44 109 SER B CA 1
ATOM 2075 C C . SER B 1 109 ? -6.176 15.367 10.406 1 97.44 109 SER B C 1
ATOM 2077 O O . SER B 1 109 ? -5.285 14.961 9.648 1 97.44 109 SER B O 1
ATOM 2079 N N . LEU B 1 110 ? -6.613 14.695 11.469 1 97.5 110 LEU B N 1
ATOM 2080 C CA . LEU B 1 110 ? -6.059 13.383 11.781 1 97.5 110 LEU B CA 1
ATOM 2081 C C . LEU B 1 110 ? -6.293 12.398 10.641 1 97.5 110 LEU B C 1
ATOM 2083 O O . LEU B 1 110 ? -5.418 11.602 10.312 1 97.5 110 LEU B O 1
ATOM 2087 N N . HIS B 1 111 ? -7.441 12.523 10.031 1 96.56 111 HIS B N 1
ATOM 2088 C CA . HIS B 1 111 ? -7.793 11.648 8.914 1 96.56 111 HIS B CA 1
ATOM 2089 C C . HIS B 1 111 ? -6.82 11.82 7.754 1 96.56 111 HIS B C 1
ATOM 2091 O O . HIS B 1 111 ? -6.348 10.836 7.184 1 96.56 111 HIS B O 1
ATOM 2097 N N . THR B 1 112 ? -6.48 13.039 7.477 1 97.19 112 THR B N 1
ATOM 2098 C CA . THR B 1 112 ? -5.57 13.336 6.379 1 97.19 112 THR B CA 1
ATOM 2099 C C . THR B 1 112 ? -4.191 12.734 6.641 1 97.19 112 THR B C 1
ATOM 2101 O O . THR B 1 112 ? -3.633 12.055 5.781 1 97.19 112 THR B O 1
ATOM 2104 N N . PHE B 1 113 ? -3.695 12.969 7.82 1 98.12 113 PHE B N 1
ATOM 2105 C CA . PHE B 1 113 ? -2.369 12.461 8.156 1 98.12 113 PHE B CA 1
ATOM 2106 C C . PHE B 1 113 ? -2.355 10.938 8.156 1 98.12 113 PHE B C 1
ATOM 2108 O O . PHE B 1 113 ? -1.44 10.32 7.613 1 98.12 113 PHE B O 1
ATOM 2115 N N . LYS B 1 114 ? -3.396 10.398 8.789 1 98 114 LYS B N 1
ATOM 2116 C CA . LYS B 1 114 ? -3.488 8.938 8.867 1 98 114 LYS B CA 1
ATOM 2117 C C . LYS B 1 114 ? -3.502 8.312 7.48 1 98 114 LYS B C 1
ATOM 2119 O O . LYS B 1 114 ? -2.799 7.332 7.23 1 98 114 LYS B O 1
ATOM 2124 N N . THR B 1 115 ? -4.289 8.836 6.625 1 98.06 115 THR B N 1
ATOM 2125 C CA . THR B 1 115 ? -4.379 8.312 5.266 1 98.06 115 THR B CA 1
ATOM 2126 C C . THR B 1 115 ? -3.037 8.422 4.551 1 98.06 115 THR B C 1
ATOM 2128 O O . THR B 1 115 ? -2.615 7.492 3.861 1 98.06 115 THR B O 1
ATOM 2131 N N . ALA B 1 116 ? -2.389 9.547 4.715 1 98.19 116 ALA B N 1
ATOM 2132 C CA . ALA B 1 116 ? -1.071 9.734 4.117 1 98.19 116 ALA B CA 1
ATOM 2133 C C . ALA B 1 116 ? -0.073 8.711 4.648 1 98.19 116 ALA B C 1
ATOM 2135 O O . ALA B 1 116 ? 0.721 8.156 3.889 1 98.19 116 ALA B O 1
ATOM 2136 N N . LEU B 1 117 ? -0.109 8.5 5.945 1 98.5 117 LEU B N 1
ATOM 2137 C CA . LEU B 1 117 ? 0.783 7.531 6.574 1 98.5 117 LEU B CA 1
ATOM 2138 C C . LEU B 1 117 ? 0.518 6.125 6.051 1 98.5 117 LEU B C 1
ATOM 2140 O O . LEU B 1 117 ? 1.456 5.363 5.793 1 98.5 117 LEU B O 1
ATOM 2144 N N . ILE B 1 118 ? -0.74 5.773 5.91 1 98.19 118 ILE B N 1
ATOM 2145 C CA . ILE B 1 118 ? -1.121 4.465 5.383 1 98.19 118 ILE B CA 1
ATOM 2146 C C . ILE B 1 118 ? -0.565 4.297 3.973 1 98.19 118 ILE B C 1
ATOM 2148 O O . ILE B 1 118 ? 0.016 3.258 3.648 1 98.19 118 ILE B O 1
ATOM 2152 N N . ALA B 1 119 ? -0.741 5.293 3.156 1 98.38 119 ALA B N 1
ATOM 2153 C CA . ALA B 1 119 ? -0.248 5.238 1.781 1 98.38 119 ALA B CA 1
ATOM 2154 C C . ALA B 1 119 ? 1.271 5.102 1.748 1 98.38 119 ALA B C 1
ATOM 2156 O O . ALA B 1 119 ? 1.812 4.301 0.982 1 98.38 119 ALA B O 1
ATOM 2157 N N . TRP B 1 120 ? 1.911 5.887 2.57 1 98.38 120 TRP B N 1
ATOM 2158 C CA . TRP B 1 120 ? 3.369 5.855 2.641 1 98.38 120 TRP B CA 1
ATOM 2159 C C . TRP B 1 120 ? 3.861 4.492 3.113 1 98.38 120 TRP B C 1
ATOM 2161 O O . TRP B 1 120 ? 4.766 3.91 2.508 1 98.38 120 TRP B O 1
ATOM 2171 N N . ASN B 1 121 ? 3.268 4 4.137 1 98.12 121 ASN B N 1
ATOM 2172 C CA . ASN B 1 121 ? 3.623 2.682 4.648 1 98.12 121 ASN B CA 1
ATOM 2173 C C . ASN B 1 121 ? 3.41 1.596 3.596 1 98.12 121 ASN B C 1
ATOM 2175 O O . ASN B 1 121 ? 4.238 0.694 3.451 1 98.12 121 ASN B O 1
ATOM 2179 N N . ALA B 1 122 ? 2.277 1.665 2.918 1 97.44 122 ALA B N 1
ATOM 2180 C CA . ALA B 1 122 ? 1.988 0.727 1.837 1 97.44 122 ALA B CA 1
ATOM 2181 C C . ALA B 1 122 ? 3.078 0.766 0.77 1 97.44 122 ALA B C 1
ATOM 2183 O O . ALA B 1 122 ? 3.562 -0.28 0.33 1 97.44 122 ALA B O 1
ATOM 2184 N N . PHE B 1 123 ? 3.447 1.92 0.4 1 98.5 123 PHE B N 1
ATOM 2185 C CA . PHE B 1 123 ? 4.445 2.115 -0.646 1 98.5 123 PHE B CA 1
ATOM 2186 C C . PHE B 1 123 ? 5.777 1.491 -0.248 1 98.5 123 PHE B C 1
ATOM 2188 O O . PHE B 1 123 ? 6.43 0.841 -1.065 1 98.5 123 PHE B O 1
ATOM 2195 N N . LEU B 1 124 ? 6.113 1.666 0.981 1 97.38 124 LEU B N 1
ATOM 2196 C CA . LEU B 1 124 ? 7.41 1.203 1.455 1 97.38 124 LEU B CA 1
ATOM 2197 C C . LEU B 1 124 ? 7.477 -0.32 1.465 1 97.38 124 LEU B C 1
ATOM 2199 O O . LEU B 1 124 ? 8.562 -0.9 1.535 1 97.38 124 LEU B O 1
ATOM 2203 N N . GLN B 1 125 ? 6.363 -0.968 1.441 1 95.5 125 GLN B N 1
ATOM 2204 C CA . GLN B 1 125 ? 6.332 -2.428 1.443 1 95.5 125 GLN B CA 1
ATOM 2205 C C . GLN B 1 125 ? 6.492 -2.982 0.031 1 95.5 125 GLN B C 1
ATOM 2207 O O . GLN B 1 125 ? 6.688 -4.188 -0.15 1 95.5 125 GLN B O 1
ATOM 2212 N N . LEU B 1 126 ? 6.379 -2.193 -0.979 1 97.19 126 LEU B N 1
ATOM 2213 C CA . LEU B 1 126 ? 6.5 -2.625 -2.367 1 97.19 126 LEU B CA 1
ATOM 2214 C C . LEU B 1 126 ? 7.965 -2.682 -2.793 1 97.19 126 LEU B C 1
ATOM 2216 O O . LEU B 1 126 ? 8.82 -2.043 -2.176 1 97.19 126 LEU B O 1
ATOM 2220 N N . PRO B 1 127 ? 8.273 -3.443 -3.906 1 95.38 127 PRO B N 1
ATOM 2221 C CA . PRO B 1 127 ? 9.633 -3.41 -4.445 1 95.38 127 PRO B CA 1
ATOM 2222 C C . PRO B 1 127 ? 10.086 -1.999 -4.812 1 95.38 127 PRO B C 1
ATOM 2224 O O . PRO B 1 127 ? 9.281 -1.188 -5.281 1 95.38 127 PRO B O 1
ATOM 2227 N N . LYS B 1 128 ? 11.414 -1.71 -4.508 1 95.12 128 LYS B N 1
ATOM 2228 C CA . LYS B 1 128 ? 11.992 -0.443 -4.945 1 95.12 128 LYS B CA 1
ATOM 2229 C C . LYS B 1 128 ? 12.18 -0.421 -6.461 1 95.12 128 LYS B C 1
ATOM 2231 O O . LYS B 1 128 ? 13.219 -0.837 -6.969 1 95.12 128 LYS B O 1
ATOM 2236 N N . SER B 1 129 ? 11.141 0.03 -7.188 1 94.38 129 SER B N 1
ATOM 2237 C CA . SER B 1 129 ? 11.086 0.041 -8.648 1 94.38 129 SER B CA 1
ATOM 2238 C C . SER B 1 129 ? 10.383 1.292 -9.164 1 94.38 129 SER B C 1
ATOM 2240 O O . SER B 1 129 ? 9.414 1.757 -8.562 1 94.38 129 SER B O 1
ATOM 2242 N N . ILE B 1 130 ? 10.805 1.72 -10.273 1 93.75 130 ILE B N 1
ATOM 2243 C CA . ILE B 1 130 ? 10.188 2.895 -10.883 1 93.75 130 ILE B CA 1
ATOM 2244 C C . ILE B 1 130 ? 8.734 2.584 -11.25 1 93.75 130 ILE B C 1
ATOM 2246 O O . ILE B 1 130 ? 7.961 3.492 -11.555 1 93.75 130 ILE B O 1
ATOM 2250 N N . HIS B 1 131 ? 8.391 1.323 -11.148 1 93.31 131 HIS B N 1
ATOM 2251 C CA . HIS B 1 131 ? 7.031 0.914 -11.5 1 93.31 131 HIS B CA 1
ATOM 2252 C C . HIS B 1 131 ? 6.164 0.772 -10.25 1 93.31 131 HIS B C 1
ATOM 2254 O O . HIS B 1 131 ? 4.973 0.468 -10.352 1 93.31 131 HIS B O 1
ATOM 2260 N N . SER B 1 132 ? 6.762 0.94 -9.102 1 96.25 132 SER B N 1
ATOM 2261 C CA . SER B 1 132 ? 5.996 0.891 -7.863 1 96.25 132 SER B CA 1
ATOM 2262 C C . SER B 1 132 ? 5.371 2.244 -7.543 1 96.25 132 SER B C 1
ATOM 2264 O O . SER B 1 132 ? 6.074 3.252 -7.445 1 96.25 132 SER B O 1
ATOM 2266 N N . VAL B 1 133 ? 4.059 2.256 -7.426 1 97.62 133 VAL B N 1
ATOM 2267 C CA . VAL B 1 133 ? 3.34 3.496 -7.152 1 97.62 133 VAL B CA 1
ATOM 2268 C C . VAL B 1 133 ? 2.18 3.219 -6.199 1 97.62 133 VAL B C 1
ATOM 2270 O O . VAL B 1 133 ? 1.484 2.209 -6.332 1 97.62 133 VAL B O 1
ATOM 2273 N N . VAL B 1 134 ? 1.98 4.051 -5.266 1 98.5 134 VAL B N 1
ATOM 2274 C CA . VAL B 1 134 ? 0.781 4.117 -4.438 1 98.5 134 VAL B CA 1
ATOM 2275 C C . VAL B 1 134 ? 0.171 5.516 -4.523 1 98.5 134 VAL B C 1
ATOM 2277 O O . VAL B 1 134 ? 0.866 6.516 -4.332 1 98.5 134 VAL B O 1
ATOM 2280 N N . GLU B 1 135 ? -1.046 5.645 -4.852 1 97.5 135 GLU B N 1
ATOM 2281 C CA . GLU B 1 135 ? -1.752 6.922 -4.934 1 97.5 135 GLU B CA 1
ATOM 2282 C C . GLU B 1 135 ? -3.135 6.828 -4.297 1 97.5 135 GLU B C 1
ATOM 2284 O O . GLU B 1 135 ? -3.832 5.824 -4.457 1 97.5 135 GLU B O 1
ATOM 2289 N N . THR B 1 136 ? -3.5 7.867 -3.598 1 97.12 136 THR B N 1
ATOM 2290 C CA . THR B 1 136 ? -4.848 7.887 -3.039 1 97.12 136 THR B CA 1
ATOM 2291 C C . THR B 1 136 ? -5.258 9.305 -2.66 1 97.12 136 THR B C 1
ATOM 2293 O O . THR B 1 136 ? -4.43 10.219 -2.672 1 97.12 136 THR B O 1
ATOM 2296 N N . VAL B 1 137 ? -6.566 9.445 -2.295 1 95.88 137 VAL B N 1
ATOM 2297 C CA . VAL B 1 137 ? -7.117 10.734 -1.88 1 95.88 137 VAL B CA 1
ATOM 2298 C C . VAL B 1 137 ? -6.891 10.93 -0.382 1 95.88 137 VAL B C 1
ATOM 2300 O O . VAL B 1 137 ? -7.168 10.031 0.418 1 95.88 137 VAL B O 1
ATOM 2303 N N . ILE B 1 138 ? -6.383 12.094 -0.055 1 95.12 138 ILE B N 1
ATOM 2304 C CA . ILE B 1 138 ? -6.168 12.32 1.37 1 95.12 138 ILE B CA 1
ATOM 2305 C C . ILE B 1 138 ? -7.121 13.398 1.872 1 95.12 138 ILE B C 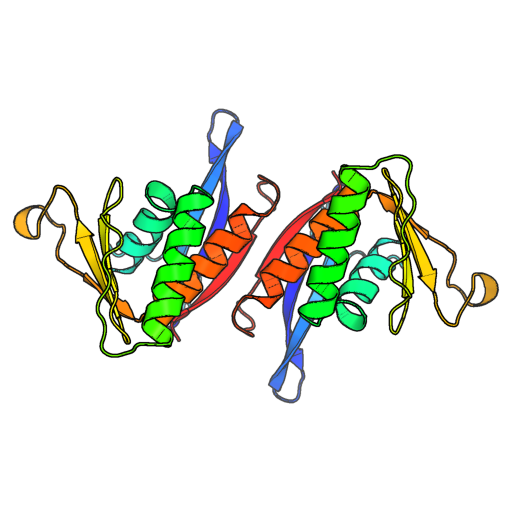1
ATOM 2307 O O . ILE B 1 138 ? -7.301 13.57 3.08 1 95.12 138 ILE B O 1
ATOM 2311 N N . GLU B 1 139 ? -7.625 14.195 0.994 1 86.94 139 GLU B N 1
ATOM 2312 C CA . GLU B 1 139 ? -8.617 15.203 1.343 1 86.94 139 GLU B CA 1
ATOM 2313 C C . GLU B 1 139 ? -9.625 15.398 0.215 1 86.94 139 GLU B C 1
ATOM 2315 O O . GLU B 1 139 ? -9.25 15.508 -0.954 1 86.94 139 GLU B O 1
ATOM 2320 N N . GLU B 1 140 ? -10.906 15.297 0.583 1 73.81 140 GLU B N 1
ATOM 2321 C CA . GLU B 1 140 ? -11.938 15.594 -0.405 1 73.81 140 GLU B CA 1
ATOM 2322 C C . GLU B 1 140 ? -12.469 17.016 -0.235 1 73.81 140 GLU B C 1
ATOM 2324 O O . GLU B 1 140 ? -12.492 17.547 0.878 1 73.81 140 GLU B O 1
#

Foldseek 3Di:
DWKKKKWFWDADPVGDIDIFIFIADVPPSDTDPPPAPRVVLRCCCRFFNQDPVLLVLVVVVLVVCCVPQVDKDWSPDGPFWIWIDHNFKIKTDGPPDDVVNPDHIHMDTSQLSVVSSVQSVVQSVDPRDRPRMGMDISGD/DWKKKKWFWDADPVGDIDIFIFIADPPPSDTDPDPAPRVVLRCCCRFFNQDPVLLVLVVVVLVVCCVPQVDKDWSPDGPFWIWIDHNFKIKTDGPPDDVVNVDHIHMDTSQLSVVSSVQSVVQSVDPRDRPRMGMDISGD